Protein AF-A0A6J8DYQ1-F1 (afdb_monomer)

Mean predicted aligned error: 14.46 Å

Organism: Mytilus coruscus (NCBI:txid42192)

Radius of gyration: 21.94 Å; Cα contacts (8 Å, |Δi|>4): 314; chains: 1; bounding box: 50×36×68 Å

InterPro domains:
  IPR000157 Toll/interleukin-1 receptor homology (TIR) domain [PF01582] (72-171)
  IPR000157 Toll/interleukin-1 receptor homology (TIR) domain [PS50104] (68-206)
  IPR000157 Toll/interleukin-1 receptor homology (TIR) domain [SM00255] (69-209)
  IPR032675 Leucine-rich repeat domain superfamily [G3DSA:3.80.10.10] (1-68)
  IPR035897 Toll/interleukin-1 receptor homology (TIR) domain superfamily [G3DSA:3.40.50.10140] (69-210)
  IPR035897 Toll/interleukin-1 receptor homology (TIR) domain superfamily [SSF52200] (61-209)

Structure (mmCIF, N/CA/C/O backbone):
data_AF-A0A6J8DYQ1-F1
#
_entry.id   AF-A0A6J8DYQ1-F1
#
loop_
_atom_site.group_PDB
_atom_site.id
_atom_site.type_symbol
_atom_site.label_atom_id
_atom_site.label_alt_id
_atom_site.label_comp_id
_atom_site.label_asym_id
_atom_site.label_entity_id
_atom_site.label_seq_id
_atom_site.pdbx_PDB_ins_code
_atom_site.Cartn_x
_atom_site.Cartn_y
_atom_site.Cartn_z
_atom_site.occupancy
_atom_site.B_iso_or_equiv
_atom_site.auth_seq_id
_atom_site.auth_comp_id
_atom_site.auth_asym_id
_atom_site.auth_atom_id
_atom_site.pdbx_PDB_model_num
ATOM 1 N N . MET A 1 1 ? 23.380 -2.209 -36.038 1.00 64.19 1 MET A N 1
ATOM 2 C CA . MET A 1 1 ? 24.574 -1.470 -35.573 1.00 64.19 1 MET A CA 1
ATOM 3 C C . MET A 1 1 ? 25.102 -2.094 -34.275 1.00 64.19 1 MET A C 1
ATOM 5 O O . MET A 1 1 ? 24.838 -1.581 -33.196 1.00 64.19 1 MET A O 1
ATOM 9 N N . ARG A 1 2 ? 25.840 -3.210 -34.344 1.00 76.50 2 ARG A N 1
ATOM 10 C CA . ARG A 1 2 ? 26.400 -3.886 -33.151 1.00 76.50 2 ARG A CA 1
ATOM 11 C C . ARG A 1 2 ? 27.855 -3.480 -32.908 1.00 76.50 2 ARG A C 1
ATOM 13 O O . ARG A 1 2 ? 28.539 -3.182 -33.884 1.00 76.50 2 ARG A O 1
ATOM 20 N N . LYS A 1 3 ? 28.327 -3.541 -31.657 1.00 76.94 3 LYS A N 1
ATOM 21 C CA . LYS A 1 3 ? 29.722 -3.222 -31.269 1.00 76.94 3 LYS A CA 1
ATOM 22 C C . LYS A 1 3 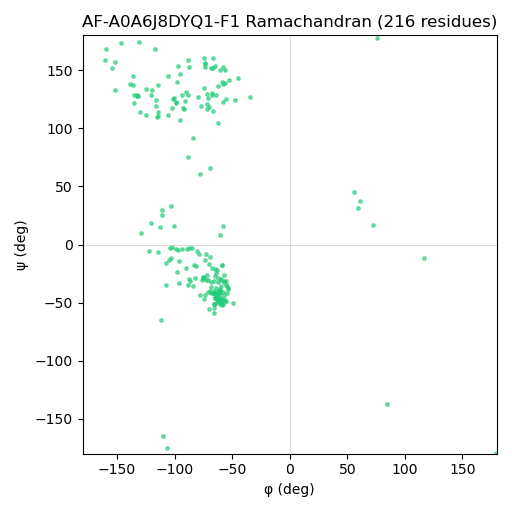? 30.152 -1.779 -31.579 1.00 76.94 3 LYS A C 1
ATOM 24 O O . LYS A 1 3 ? 31.291 -1.550 -31.976 1.00 76.94 3 LYS A O 1
ATOM 29 N N . ASN A 1 4 ? 29.248 -0.815 -31.419 1.00 82.25 4 ASN A N 1
ATOM 30 C CA . ASN A 1 4 ? 29.591 0.608 -31.490 1.00 82.25 4 ASN A CA 1
ATOM 31 C C . ASN A 1 4 ? 29.569 1.218 -30.079 1.00 82.25 4 ASN A C 1
ATOM 33 O O . ASN A 1 4 ? 29.413 0.522 -29.078 1.00 82.25 4 ASN A O 1
ATOM 37 N N . ARG A 1 5 ? 29.755 2.536 -29.988 1.00 84.69 5 ARG A N 1
ATOM 38 C CA . ARG A 1 5 ? 29.707 3.295 -28.727 1.00 84.69 5 ARG A CA 1
ATOM 39 C C . ARG A 1 5 ? 28.395 4.074 -28.578 1.00 84.69 5 ARG A C 1
ATOM 41 O O . ARG A 1 5 ? 28.389 5.179 -28.049 1.00 84.69 5 ARG A O 1
ATOM 48 N N . ILE A 1 6 ? 27.291 3.527 -29.095 1.00 82.19 6 ILE A N 1
ATOM 49 C CA . ILE A 1 6 ? 25.980 4.192 -29.070 1.00 82.19 6 ILE A CA 1
ATOM 50 C C . ILE A 1 6 ? 25.456 4.184 -27.633 1.00 82.19 6 ILE A C 1
ATOM 52 O O . ILE A 1 6 ? 25.293 3.110 -27.065 1.00 82.19 6 ILE A O 1
ATOM 56 N N . TYR A 1 7 ? 25.194 5.354 -27.052 1.00 79.88 7 TYR A N 1
ATOM 57 C CA . TYR A 1 7 ? 24.665 5.494 -25.685 1.00 79.88 7 TYR A CA 1
ATOM 58 C C . TYR A 1 7 ? 23.194 5.938 -25.636 1.00 79.88 7 TYR A C 1
ATOM 60 O O . TYR A 1 7 ? 22.529 5.775 -24.616 1.00 79.88 7 TYR A O 1
ATOM 68 N N . GLY A 1 8 ? 22.685 6.445 -26.757 1.00 77.25 8 GLY A N 1
ATOM 69 C CA . GLY A 1 8 ? 21.314 6.889 -26.980 1.00 77.25 8 GLY A CA 1
ATOM 70 C C . GLY A 1 8 ? 21.181 7.423 -28.407 1.00 77.25 8 GLY A C 1
ATOM 71 O O . GLY A 1 8 ? 22.149 7.411 -29.174 1.00 77.25 8 GLY A O 1
ATOM 72 N N . TRP A 1 9 ? 19.991 7.880 -28.776 1.00 83.38 9 TRP A N 1
ATOM 73 C CA . TRP A 1 9 ? 19.704 8.463 -30.088 1.00 83.38 9 TRP A CA 1
ATOM 74 C C . TRP A 1 9 ? 18.557 9.475 -29.978 1.00 83.38 9 TRP A C 1
ATOM 76 O O . TRP A 1 9 ? 17.766 9.430 -29.038 1.00 83.38 9 TRP A O 1
ATOM 86 N N . GLY A 1 10 ? 18.479 10.408 -30.930 1.00 72.81 10 GLY A N 1
ATOM 87 C CA . GLY A 1 10 ? 17.362 11.351 -31.032 1.00 72.81 10 GLY A CA 1
ATOM 88 C C . GLY A 1 10 ? 16.092 10.688 -31.575 1.00 72.81 10 GLY A C 1
ATOM 89 O O . GLY A 1 10 ? 16.171 9.653 -32.240 1.00 72.81 10 GLY A O 1
ATOM 90 N N . ARG A 1 11 ? 14.927 11.309 -31.334 1.00 66.62 11 ARG A N 1
ATOM 91 C CA . ARG A 1 11 ? 13.598 10.774 -31.710 1.00 66.62 11 ARG A CA 1
ATOM 92 C C . ARG A 1 11 ? 13.475 10.433 -33.200 1.00 66.62 11 ARG A C 1
ATOM 94 O O . ARG A 1 11 ? 12.808 9.469 -33.560 1.00 66.62 11 ARG A O 1
ATOM 101 N N . ASP A 1 12 ? 14.185 11.171 -34.047 1.00 78.38 12 ASP A N 1
ATOM 102 C CA . ASP A 1 12 ? 14.039 11.079 -35.502 1.00 78.38 12 ASP A CA 1
ATOM 103 C C . ASP A 1 12 ? 15.074 10.173 -36.176 1.00 78.38 12 ASP A C 1
ATOM 105 O O . ASP A 1 12 ? 14.972 9.904 -37.371 1.00 78.38 12 ASP A O 1
ATOM 109 N N . VAL A 1 13 ? 16.052 9.643 -35.429 1.00 83.44 13 VAL A N 1
ATOM 110 C CA . VAL A 1 13 ? 17.128 8.794 -35.985 1.00 83.44 13 VAL A CA 1
ATOM 111 C C . VAL A 1 13 ? 16.563 7.568 -36.707 1.00 83.44 13 VAL A C 1
ATOM 113 O O . VAL A 1 13 ? 17.129 7.100 -37.694 1.00 83.44 13 VAL A O 1
ATOM 116 N N . PHE A 1 14 ? 15.421 7.072 -36.235 1.00 84.94 14 PHE A N 1
ATOM 117 C CA . PHE A 1 14 ? 14.752 5.897 -36.776 1.00 84.94 14 PHE A CA 1
ATOM 118 C C . PHE A 1 14 ? 13.549 6.213 -37.676 1.00 84.94 14 PHE A C 1
ATOM 120 O O . PHE A 1 14 ? 12.965 5.290 -38.243 1.00 84.94 14 PHE A O 1
ATOM 127 N N . ALA A 1 15 ? 13.185 7.487 -37.850 1.00 81.44 15 ALA A N 1
ATOM 128 C CA . ALA A 1 15 ? 12.038 7.879 -38.671 1.00 81.44 15 ALA A CA 1
ATOM 129 C C . ALA A 1 15 ? 12.164 7.451 -40.154 1.00 81.44 15 ALA A C 1
ATOM 131 O O . ALA A 1 15 ? 11.184 6.941 -40.697 1.00 81.44 15 ALA A O 1
ATOM 132 N N . PRO A 1 16 ? 13.342 7.544 -40.812 1.00 85.25 16 PRO A N 1
ATOM 133 C CA . PRO A 1 16 ? 13.484 7.154 -42.220 1.00 85.25 16 PRO A CA 1
ATOM 134 C C . PRO A 1 16 ? 13.483 5.640 -42.467 1.00 85.25 16 PRO A C 1
ATOM 136 O O . PRO A 1 16 ? 13.391 5.202 -43.610 1.00 85.25 16 PRO A O 1
ATOM 139 N N . VAL A 1 17 ? 13.630 4.826 -41.418 1.00 85.50 17 VAL A N 1
ATOM 140 C CA . VAL A 1 17 ? 13.858 3.373 -41.526 1.00 85.50 17 VAL A CA 1
ATOM 141 C C . VAL A 1 17 ? 12.662 2.552 -41.047 1.00 85.50 17 VAL A C 1
ATOM 143 O O . VAL A 1 17 ? 12.824 1.424 -40.594 1.00 85.50 17 VAL A O 1
ATOM 146 N N . ALA A 1 18 ? 11.448 3.090 -41.179 1.00 84.69 18 ALA A N 1
ATOM 147 C CA . ALA A 1 18 ? 10.214 2.467 -40.695 1.00 84.69 18 ALA A CA 1
ATOM 148 C C . ALA A 1 18 ? 9.914 1.066 -41.275 1.00 84.69 18 ALA A C 1
ATOM 150 O O . ALA A 1 18 ? 9.126 0.330 -40.692 1.00 84.69 18 ALA A O 1
ATOM 151 N N . SER A 1 19 ? 10.537 0.672 -42.392 1.00 88.75 19 SER A N 1
ATOM 152 C CA . SER A 1 19 ? 10.379 -0.653 -43.017 1.00 88.75 19 SER A CA 1
ATOM 153 C C . SER A 1 19 ? 11.288 -1.746 -42.435 1.00 88.75 19 SER A C 1
ATOM 155 O O . SER A 1 19 ? 11.233 -2.900 -42.871 1.00 88.75 19 SER A O 1
ATOM 157 N N . LEU A 1 20 ? 12.160 -1.402 -41.484 1.00 88.69 20 LEU A N 1
ATOM 158 C CA . LEU A 1 20 ? 13.143 -2.323 -40.928 1.00 88.69 20 LEU A CA 1
ATOM 159 C C . LEU A 1 20 ? 12.460 -3.432 -40.110 1.00 88.69 20 LEU A C 1
ATOM 161 O O . LEU A 1 20 ? 11.699 -3.160 -39.190 1.00 88.69 20 LEU A O 1
ATOM 165 N N . GLN A 1 21 ? 12.792 -4.692 -40.405 1.00 89.19 21 GLN A N 1
ATOM 166 C CA . GLN A 1 21 ? 12.233 -5.857 -39.698 1.00 89.19 21 GLN A CA 1
ATOM 167 C C . GLN A 1 21 ? 13.148 -6.392 -38.588 1.00 89.19 21 GLN A C 1
ATOM 169 O O . GLN A 1 21 ? 12.675 -7.030 -37.650 1.00 89.19 21 GLN A O 1
ATOM 174 N N . TYR A 1 22 ? 14.454 -6.134 -38.678 1.00 88.06 22 TYR A N 1
ATOM 175 C CA . TYR A 1 22 ? 15.456 -6.671 -37.758 1.00 88.06 22 TYR A CA 1
ATOM 176 C C . TYR A 1 22 ? 16.431 -5.575 -37.339 1.00 88.06 22 TYR A C 1
ATOM 178 O O . TYR A 1 22 ? 17.122 -4.997 -38.181 1.00 88.06 22 TYR A O 1
ATOM 186 N N . LEU A 1 23 ? 16.527 -5.321 -36.034 1.00 85.94 23 LEU A N 1
ATOM 187 C CA . LEU A 1 23 ? 17.419 -4.308 -35.475 1.00 85.94 23 LEU A CA 1
ATOM 188 C C . LEU A 1 23 ? 18.343 -4.920 -34.421 1.00 85.94 23 LEU A C 1
ATOM 190 O O . LEU A 1 23 ? 17.918 -5.295 -33.333 1.00 85.94 23 LEU A O 1
ATOM 194 N N . ASP A 1 24 ? 19.635 -4.997 -34.741 1.00 86.50 24 ASP A N 1
ATOM 195 C CA . ASP A 1 24 ? 20.667 -5.484 -33.822 1.00 86.50 24 ASP A CA 1
ATOM 196 C C . ASP A 1 24 ? 21.519 -4.324 -33.290 1.00 86.50 24 ASP A C 1
ATOM 198 O O . ASP A 1 24 ? 22.290 -3.695 -34.030 1.00 86.50 24 ASP A O 1
ATOM 202 N N . LEU A 1 25 ? 21.362 -4.057 -31.999 1.00 87.06 25 LEU A N 1
ATOM 203 C CA . LEU A 1 25 ? 22.014 -3.013 -31.213 1.00 87.06 25 LEU A CA 1
ATOM 204 C C . LEU A 1 25 ? 22.817 -3.605 -30.046 1.00 87.06 25 LEU A C 1
ATOM 206 O O . LEU A 1 25 ? 23.179 -2.883 -29.113 1.00 87.06 25 LEU A O 1
ATOM 210 N N . ARG A 1 26 ? 23.142 -4.901 -30.083 1.00 87.81 26 ARG A N 1
ATOM 211 C CA . ARG A 1 26 ? 23.918 -5.539 -29.016 1.00 87.81 26 ARG A CA 1
ATOM 212 C C . ARG A 1 26 ? 25.342 -4.989 -28.904 1.00 87.81 26 ARG A C 1
ATOM 214 O O . ARG A 1 26 ? 25.937 -4.577 -29.907 1.00 87.81 26 ARG A O 1
ATOM 221 N N . HIS A 1 27 ? 25.923 -5.074 -27.708 1.00 86.88 27 HIS A N 1
ATOM 222 C CA . HIS A 1 27 ? 27.274 -4.570 -27.415 1.00 86.88 27 HIS A CA 1
ATOM 223 C C . HIS A 1 27 ? 27.449 -3.079 -27.747 1.00 86.88 27 HIS A C 1
ATOM 225 O O . HIS A 1 27 ? 28.427 -2.699 -28.387 1.00 86.88 27 HIS A O 1
ATOM 231 N N . ASN A 1 28 ? 26.487 -2.246 -27.362 1.00 86.62 28 ASN A N 1
ATOM 232 C CA . ASN A 1 28 ? 26.647 -0.794 -27.358 1.00 86.62 28 ASN A CA 1
ATOM 233 C C . ASN A 1 28 ? 26.698 -0.292 -25.900 1.00 86.62 28 ASN A C 1
ATOM 235 O O . ASN A 1 28 ? 26.924 -1.074 -24.976 1.00 86.62 28 ASN A O 1
ATOM 239 N N . LEU A 1 29 ? 26.530 1.011 -25.691 1.00 80.88 29 LEU A N 1
ATOM 240 C CA . LEU A 1 29 ? 26.536 1.672 -24.385 1.00 80.88 29 LEU A CA 1
ATOM 241 C C . LEU A 1 29 ? 25.140 2.191 -24.006 1.00 80.88 29 LEU A C 1
ATOM 243 O O . LEU A 1 29 ? 25.022 3.160 -23.261 1.00 80.88 29 LEU A O 1
ATOM 247 N N . ILE A 1 30 ? 24.087 1.580 -24.554 1.00 83.50 30 ILE A N 1
ATOM 248 C CA . ILE A 1 30 ? 22.706 2.045 -24.405 1.00 83.50 30 ILE A CA 1
ATOM 249 C C . ILE A 1 30 ? 22.271 1.817 -22.963 1.00 83.50 30 ILE A C 1
ATOM 251 O O . ILE A 1 30 ? 22.234 0.682 -22.489 1.00 83.50 30 ILE A O 1
ATOM 255 N N . ARG A 1 31 ? 21.949 2.906 -22.268 1.00 76.50 31 ARG A N 1
ATOM 256 C CA . ARG A 1 31 ? 21.559 2.855 -20.856 1.00 76.50 31 ARG A CA 1
ATOM 257 C C . ARG A 1 31 ? 20.046 2.835 -20.654 1.00 76.50 31 ARG A C 1
ATOM 259 O O . ARG A 1 31 ? 19.601 2.200 -19.708 1.00 76.50 31 ARG A O 1
ATOM 266 N N . ILE A 1 32 ? 19.287 3.501 -21.529 1.00 71.19 32 ILE A N 1
ATOM 267 C CA . ILE A 1 32 ? 17.839 3.733 -21.397 1.00 71.19 32 ILE A CA 1
ATOM 268 C C . ILE A 1 32 ? 17.153 3.479 -22.746 1.00 71.19 32 ILE A C 1
ATOM 270 O O . ILE A 1 32 ? 17.655 3.909 -23.785 1.00 71.19 32 ILE A O 1
ATOM 274 N N . VAL A 1 33 ? 16.003 2.801 -22.718 1.00 75.06 33 VAL A N 1
ATOM 275 C CA . VAL A 1 33 ? 15.056 2.668 -23.837 1.00 75.06 33 VAL A CA 1
ATOM 276 C C . VAL A 1 33 ? 13.652 2.887 -23.269 1.00 75.06 33 VAL A C 1
ATOM 278 O O . VAL A 1 33 ? 13.305 2.272 -22.265 1.00 75.06 33 VAL A O 1
ATOM 281 N N . ASN A 1 34 ? 12.872 3.774 -23.886 1.00 62.41 34 ASN A N 1
ATOM 282 C CA . ASN A 1 34 ? 11.502 4.150 -23.509 1.00 62.41 34 ASN A CA 1
ATOM 283 C C . ASN A 1 34 ? 10.554 4.118 -24.728 1.00 62.41 34 ASN A C 1
ATOM 285 O O . ASN A 1 34 ? 11.010 3.950 -25.861 1.00 62.41 34 ASN A O 1
ATOM 289 N N . GLU A 1 35 ? 9.249 4.327 -24.523 1.00 56.56 35 GLU A N 1
ATOM 290 C CA . GLU A 1 35 ? 8.234 4.337 -25.600 1.00 56.56 35 GLU A CA 1
ATOM 291 C C . GLU A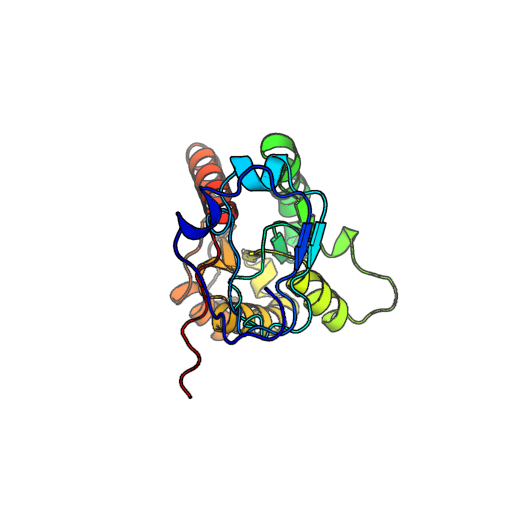 1 35 ? 8.526 5.360 -26.708 1.00 56.56 35 GLU A C 1
ATOM 293 O O . GLU A 1 35 ? 8.151 5.169 -27.859 1.00 56.56 35 GLU A O 1
ATOM 298 N N . THR A 1 36 ? 9.256 6.430 -26.381 1.00 71.12 36 THR A N 1
ATOM 299 C CA . THR A 1 36 ? 9.650 7.474 -27.340 1.00 71.12 36 THR A CA 1
ATOM 300 C C . THR A 1 36 ? 10.975 7.194 -28.046 1.00 71.12 36 THR A C 1
ATOM 302 O O . THR A 1 36 ? 11.390 7.965 -28.909 1.00 71.12 36 THR A O 1
ATOM 305 N N . SER A 1 37 ? 11.666 6.112 -27.677 1.00 75.69 37 SER A N 1
ATOM 306 C CA . SER A 1 37 ? 12.965 5.764 -28.250 1.00 75.69 37 SER A CA 1
ATOM 307 C C . SER A 1 37 ? 12.820 5.247 -29.677 1.00 75.69 37 SER A C 1
ATOM 309 O O . SER A 1 37 ? 13.708 5.464 -30.493 1.00 75.69 37 SER A O 1
ATOM 311 N N . PHE A 1 38 ? 11.706 4.604 -30.019 1.00 84.06 38 PHE A N 1
ATOM 312 C CA . PHE A 1 38 ? 11.461 4.130 -31.377 1.00 84.06 38 PHE A CA 1
ATOM 313 C C . PHE A 1 38 ? 10.139 4.694 -31.903 1.00 84.06 38 PHE A C 1
ATOM 315 O O . PHE A 1 38 ? 9.136 4.628 -31.196 1.00 84.06 38 PHE A O 1
ATOM 322 N N . PRO A 1 39 ? 10.095 5.217 -33.142 1.00 82.69 39 PRO A N 1
ATOM 323 C CA . PRO A 1 39 ? 8.842 5.630 -33.758 1.00 82.69 39 PRO A CA 1
ATOM 324 C C . PRO A 1 39 ? 7.865 4.454 -33.844 1.00 82.69 39 PRO A C 1
ATOM 326 O O . PRO A 1 39 ? 8.256 3.352 -34.236 1.00 82.69 39 PRO A O 1
ATOM 329 N N . THR A 1 40 ? 6.580 4.689 -33.575 1.00 80.88 40 THR A N 1
ATOM 330 C CA . THR A 1 40 ? 5.534 3.652 -33.655 1.00 80.88 40 THR A CA 1
ATOM 331 C C . THR A 1 40 ? 5.504 2.966 -35.025 1.00 80.88 40 THR A C 1
ATOM 333 O O . THR A 1 40 ? 5.329 1.754 -35.109 1.00 80.88 40 THR A O 1
ATOM 336 N N . ALA A 1 41 ? 5.763 3.723 -36.097 1.00 81.69 41 ALA A N 1
ATOM 337 C CA . ALA A 1 41 ? 5.844 3.201 -37.461 1.00 81.69 41 ALA A CA 1
ATOM 338 C C . ALA A 1 41 ? 6.971 2.168 -37.658 1.00 81.69 41 ALA A C 1
ATOM 340 O O . ALA A 1 41 ? 6.815 1.238 -38.445 1.00 81.69 41 ALA A O 1
ATOM 341 N N . LEU A 1 42 ? 8.090 2.312 -36.938 1.00 81.38 42 LEU A N 1
ATOM 342 C CA . LEU A 1 42 ? 9.167 1.323 -36.936 1.00 81.38 42 LEU A CA 1
ATOM 343 C C . LEU A 1 42 ? 8.761 0.091 -36.121 1.00 81.38 42 LEU A C 1
ATOM 345 O O . LEU A 1 42 ? 8.926 -1.030 -36.593 1.00 81.38 42 LEU A O 1
ATOM 349 N N . LEU A 1 43 ? 8.207 0.290 -34.920 1.00 79.12 43 LEU A N 1
ATOM 350 C CA . LEU A 1 43 ? 7.794 -0.809 -34.038 1.00 79.12 43 LEU A CA 1
ATOM 351 C C . LEU A 1 43 ? 6.741 -1.717 -34.686 1.00 79.12 43 LEU A C 1
ATOM 353 O O . LEU A 1 43 ? 6.805 -2.929 -34.515 1.00 79.12 43 LEU A O 1
ATOM 357 N N . ALA A 1 44 ? 5.831 -1.153 -35.483 1.00 81.19 44 ALA A N 1
ATOM 358 C CA . ALA A 1 44 ? 4.800 -1.910 -36.192 1.00 81.19 44 ALA A CA 1
ATOM 359 C C . ALA A 1 44 ? 5.357 -2.921 -37.217 1.00 81.19 44 ALA A C 1
ATOM 361 O O . ALA A 1 44 ? 4.721 -3.939 -37.477 1.00 81.19 44 ALA A O 1
ATOM 362 N N . ASN A 1 45 ? 6.534 -2.657 -37.796 1.00 81.62 45 ASN A N 1
ATOM 363 C CA . ASN A 1 45 ? 7.157 -3.520 -38.809 1.00 81.62 45 ASN A CA 1
ATOM 364 C C . ASN A 1 45 ? 8.304 -4.379 -38.255 1.00 81.62 45 ASN A C 1
ATOM 366 O O . ASN A 1 45 ? 8.783 -5.297 -38.931 1.00 81.62 45 ASN A O 1
ATOM 370 N N . LEU A 1 46 ? 8.762 -4.087 -37.038 1.00 81.94 46 LEU A N 1
ATOM 371 C CA . LEU A 1 46 ? 9.907 -4.743 -36.432 1.00 81.94 46 LEU A CA 1
ATOM 372 C C . LEU A 1 46 ? 9.518 -6.135 -35.920 1.00 81.94 46 LEU A C 1
ATOM 374 O O . LEU A 1 46 ? 8.695 -6.286 -35.026 1.00 81.94 46 LEU A O 1
ATOM 378 N N . LYS A 1 47 ? 10.161 -7.173 -36.452 1.00 86.25 47 LYS A N 1
ATOM 379 C CA . LYS A 1 47 ? 9.988 -8.562 -36.002 1.00 86.25 47 LYS A CA 1
ATOM 380 C C . LYS A 1 47 ? 10.923 -8.921 -34.859 1.00 86.25 47 LYS A C 1
ATOM 382 O O . LYS A 1 47 ? 10.634 -9.812 -34.066 1.00 86.25 47 LYS A O 1
ATOM 387 N N . THR A 1 48 ? 12.098 -8.298 -34.802 1.00 83.31 48 THR A N 1
ATOM 388 C CA . THR A 1 48 ? 13.088 -8.598 -33.767 1.00 83.31 48 THR A CA 1
ATOM 389 C C . THR A 1 48 ? 13.961 -7.391 -33.471 1.00 83.31 48 THR A C 1
ATOM 391 O O . THR A 1 48 ? 14.540 -6.786 -34.378 1.00 83.31 48 THR A O 1
ATOM 394 N N . ILE A 1 49 ? 14.135 -7.117 -32.178 1.00 84.75 49 ILE A N 1
ATOM 395 C CA . ILE A 1 49 ? 15.120 -6.173 -31.662 1.00 84.75 49 ILE A CA 1
ATOM 396 C C . ILE A 1 49 ? 16.084 -6.888 -30.714 1.00 84.75 49 ILE A C 1
ATOM 398 O O . ILE A 1 49 ? 15.667 -7.591 -29.799 1.00 84.75 49 ILE A O 1
ATOM 402 N N . ASN A 1 50 ? 17.389 -6.733 -30.936 1.00 79.94 50 ASN A N 1
ATOM 403 C CA . ASN A 1 50 ? 18.419 -7.305 -30.075 1.00 79.94 50 ASN A CA 1
ATOM 404 C C . ASN A 1 50 ? 19.217 -6.191 -29.404 1.00 79.94 50 ASN A C 1
ATOM 406 O O . ASN A 1 50 ? 20.013 -5.512 -30.051 1.00 79.94 50 ASN A O 1
ATOM 410 N N . LEU A 1 51 ? 19.025 -6.033 -28.098 1.00 82.69 51 LEU A N 1
ATOM 411 C CA . LEU A 1 51 ? 19.732 -5.047 -27.282 1.00 82.69 51 LEU A CA 1
ATOM 412 C C . LEU A 1 51 ? 20.682 -5.694 -26.262 1.00 82.69 51 LEU A C 1
ATOM 414 O O . LEU A 1 51 ? 21.138 -5.033 -25.330 1.00 82.69 51 LEU A O 1
ATOM 418 N N . ALA A 1 52 ? 21.003 -6.980 -26.414 1.00 74.38 52 ALA A N 1
ATOM 419 C CA . ALA A 1 52 ? 21.811 -7.704 -25.440 1.00 74.38 52 ALA A CA 1
ATOM 420 C C . ALA A 1 52 ? 23.189 -7.050 -25.217 1.00 74.38 52 ALA A C 1
ATOM 422 O O . ALA A 1 52 ? 23.763 -6.431 -26.113 1.00 74.38 52 ALA A O 1
ATOM 423 N N . LYS A 1 53 ? 23.776 -7.243 -24.031 1.00 77.38 53 LYS A N 1
ATOM 424 C CA . LYS A 1 53 ? 25.139 -6.768 -23.720 1.00 77.38 53 LYS A CA 1
ATOM 425 C C . LYS A 1 53 ? 25.312 -5.244 -23.864 1.00 77.38 53 LYS A C 1
ATOM 427 O O . LYS A 1 53 ? 26.394 -4.788 -24.218 1.00 77.38 53 LYS A O 1
ATOM 432 N N . ASN A 1 54 ? 24.255 -4.480 -23.599 1.00 78.44 54 ASN A N 1
ATOM 433 C CA . ASN A 1 54 ? 24.331 -3.052 -23.309 1.00 78.44 54 ASN A CA 1
ATOM 434 C C . ASN A 1 54 ? 24.364 -2.842 -21.786 1.00 78.44 54 ASN A C 1
ATOM 436 O O . ASN A 1 54 ? 23.743 -3.631 -21.069 1.00 78.44 54 ASN A O 1
ATOM 440 N N . PRO A 1 55 ? 25.069 -1.817 -21.278 1.00 76.81 55 PRO A N 1
ATOM 441 C CA . PRO A 1 55 ? 25.095 -1.461 -19.867 1.00 76.81 55 PRO A CA 1
ATOM 442 C C . PRO A 1 55 ? 23.812 -0.709 -19.517 1.00 76.81 55 PRO A C 1
ATOM 444 O O . PRO A 1 55 ? 23.864 0.461 -19.141 1.00 76.81 55 PRO A O 1
ATOM 447 N N . PHE A 1 56 ? 22.661 -1.362 -19.696 1.00 70.50 56 PHE A N 1
ATOM 448 C CA . PHE A 1 56 ? 21.394 -0.821 -19.232 1.00 70.50 56 PHE A CA 1
ATOM 449 C C . PHE A 1 56 ? 21.581 -0.362 -17.798 1.00 70.50 56 PHE A C 1
ATOM 451 O O . PHE A 1 56 ? 22.129 -1.098 -16.970 1.00 70.50 56 PHE A O 1
ATOM 458 N N . ALA A 1 57 ? 21.266 0.904 -17.546 1.00 53.50 57 ALA A N 1
ATOM 459 C CA . ALA A 1 57 ? 21.444 1.417 -16.211 1.00 53.50 57 ALA A CA 1
ATOM 460 C C . ALA A 1 57 ? 20.488 0.632 -15.312 1.00 53.50 57 ALA A C 1
ATOM 462 O O . ALA A 1 57 ? 19.301 0.568 -15.612 1.00 53.50 57 ALA A O 1
ATOM 463 N N . CYS A 1 58 ? 20.980 0.072 -14.205 1.00 45.19 58 CYS A N 1
ATOM 464 C CA . CYS A 1 58 ? 20.113 -0.300 -13.090 1.00 45.19 58 CYS A CA 1
ATOM 465 C C . CYS A 1 58 ? 19.605 0.993 -12.440 1.00 45.19 58 CYS A C 1
ATOM 467 O O . CYS A 1 58 ? 20.001 1.351 -11.334 1.00 45.19 58 CYS A O 1
ATOM 469 N N . THR A 1 59 ? 18.811 1.759 -13.178 1.00 45.75 59 THR A N 1
ATOM 470 C CA . THR A 1 59 ? 18.022 2.863 -12.663 1.00 45.75 59 THR A CA 1
ATOM 471 C C . THR A 1 59 ? 16.624 2.314 -12.448 1.00 45.75 59 THR A C 1
ATOM 473 O O . THR A 1 59 ? 16.101 1.560 -13.269 1.00 45.75 59 THR A O 1
ATOM 476 N N . CYS A 1 60 ? 15.977 2.710 -11.356 1.00 47.91 60 CYS A N 1
ATOM 477 C CA . CYS A 1 60 ? 14.568 2.398 -11.101 1.00 47.91 60 CYS A CA 1
ATOM 478 C C . CYS A 1 60 ? 13.609 2.976 -12.177 1.00 47.91 60 CYS A C 1
ATOM 480 O O . CYS A 1 60 ? 12.399 2.906 -12.018 1.00 47.91 60 CYS A O 1
ATOM 482 N N . GLU A 1 61 ? 14.139 3.535 -13.270 1.00 41.78 61 GLU A N 1
ATOM 483 C CA . GLU A 1 61 ? 13.447 3.942 -14.497 1.00 41.78 61 GLU A CA 1
ATOM 484 C C . GLU A 1 61 ? 13.143 2.774 -15.446 1.00 41.78 61 GLU A C 1
ATOM 486 O O . GLU A 1 61 ? 12.451 2.967 -16.442 1.00 41.78 61 GLU A O 1
ATOM 491 N N . GLN A 1 62 ? 13.653 1.571 -15.166 1.00 43.06 62 GLN A N 1
ATOM 492 C CA . GLN A 1 62 ? 13.395 0.375 -15.971 1.00 43.06 62 GLN A CA 1
ATOM 493 C C . GLN A 1 62 ? 12.331 -0.550 -15.370 1.00 43.06 62 GLN A C 1
ATOM 495 O O . GLN A 1 62 ? 12.198 -1.686 -15.810 1.00 43.06 62 GLN A O 1
ATOM 500 N N . ILE A 1 63 ? 11.535 -0.055 -14.416 1.00 45.06 63 ILE A N 1
ATOM 501 C CA . ILE A 1 63 ? 10.289 -0.714 -14.023 1.00 45.06 63 ILE A CA 1
ATOM 502 C C . ILE A 1 63 ? 9.186 -0.183 -14.937 1.00 45.06 63 ILE A C 1
ATOM 504 O O . ILE A 1 63 ? 8.392 0.683 -14.575 1.00 45.06 63 ILE A O 1
ATOM 508 N N . TRP A 1 64 ? 9.190 -0.670 -16.175 1.00 40.53 64 TRP A N 1
ATOM 509 C CA . TRP A 1 64 ? 7.968 -0.672 -16.969 1.00 40.53 64 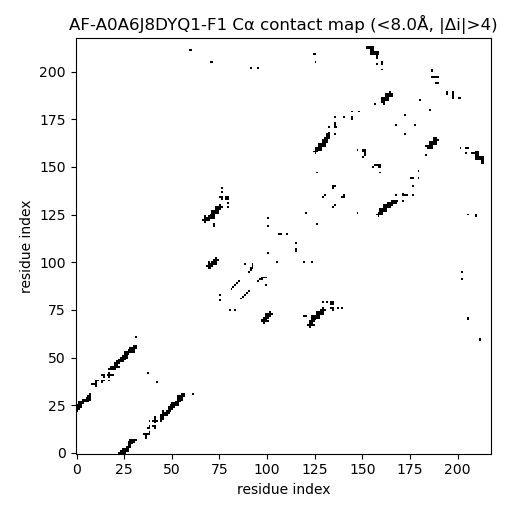TRP A CA 1
ATOM 510 C C . TRP A 1 64 ? 6.940 -1.525 -16.209 1.00 40.53 64 TRP A C 1
ATOM 512 O O . TRP A 1 64 ? 7.328 -2.422 -15.461 1.00 40.53 64 TRP A O 1
ATOM 522 N N . PHE A 1 65 ? 5.653 -1.217 -16.352 1.00 40.09 65 PHE A N 1
ATOM 523 C CA . PHE A 1 65 ? 4.519 -1.722 -15.560 1.00 40.09 65 PHE A CA 1
ATOM 524 C C . PHE A 1 65 ? 4.300 -3.263 -15.533 1.00 40.09 65 PHE A C 1
ATOM 526 O O . PHE A 1 65 ? 3.247 -3.705 -15.086 1.00 40.09 65 PHE A O 1
ATOM 533 N N . ASP A 1 66 ? 5.279 -4.081 -15.930 1.00 40.88 66 ASP A N 1
ATOM 534 C CA . ASP A 1 66 ? 5.168 -5.536 -16.093 1.00 40.88 66 ASP A CA 1
ATOM 535 C C . ASP A 1 66 ? 5.830 -6.387 -14.981 1.00 40.88 66 ASP A C 1
ATOM 537 O O . ASP A 1 66 ? 5.539 -7.578 -14.901 1.00 40.88 66 ASP A O 1
ATOM 541 N N . ASP A 1 67 ? 6.671 -5.826 -14.095 1.00 56.97 67 ASP A N 1
ATOM 542 C CA . ASP A 1 67 ? 7.380 -6.625 -13.061 1.00 56.97 67 ASP A CA 1
ATOM 543 C C . ASP A 1 67 ? 6.692 -6.656 -11.681 1.00 56.97 67 ASP A C 1
ATOM 545 O O . ASP A 1 67 ? 7.032 -7.481 -10.826 1.00 56.97 67 ASP A O 1
ATOM 549 N N . TYR A 1 68 ? 5.721 -5.775 -11.429 1.00 71.06 68 TYR A N 1
ATOM 550 C CA . TYR A 1 68 ? 4.962 -5.809 -10.180 1.00 71.06 68 TYR A CA 1
ATOM 551 C C . TYR A 1 68 ? 3.704 -6.657 -10.343 1.00 71.06 68 TYR A C 1
ATOM 553 O O . TYR A 1 68 ? 2.780 -6.314 -11.073 1.00 71.06 68 TYR A O 1
ATOM 561 N N . GLU A 1 69 ? 3.638 -7.756 -9.595 1.00 84.19 69 GLU A N 1
ATOM 562 C CA . GLU A 1 69 ? 2.462 -8.625 -9.560 1.00 84.19 69 GLU A CA 1
ATOM 563 C C . GLU A 1 69 ? 1.254 -7.945 -8.902 1.00 84.19 69 GLU A C 1
ATOM 565 O O . GLU A 1 69 ? 0.127 -8.398 -9.115 1.00 84.19 69 GLU A O 1
ATOM 570 N N . TYR A 1 70 ? 1.477 -6.897 -8.101 1.00 87.12 70 TYR A N 1
ATOM 571 C CA . TYR A 1 70 ? 0.450 -6.196 -7.332 1.00 87.12 70 TYR A CA 1
ATOM 572 C C . TYR A 1 70 ? 0.609 -4.676 -7.416 1.00 87.12 70 TYR A C 1
ATOM 574 O O . TYR A 1 70 ? 1.713 -4.132 -7.372 1.00 87.12 70 TYR A O 1
ATOM 582 N N . HIS A 1 71 ? -0.520 -3.971 -7.427 1.00 89.44 71 HIS A N 1
ATOM 583 C CA . HIS A 1 71 ? -0.555 -2.515 -7.314 1.00 89.44 71 HIS A CA 1
ATOM 584 C C . HIS A 1 71 ? -0.132 -2.055 -5.917 1.00 89.44 71 HIS A C 1
ATOM 586 O O . HIS A 1 71 ? 0.557 -1.045 -5.772 1.00 89.44 71 HIS A O 1
ATOM 592 N N . ALA A 1 72 ? -0.505 -2.800 -4.876 1.00 90.62 72 ALA A N 1
ATOM 593 C CA . ALA A 1 72 ? 0.043 -2.562 -3.553 1.00 90.62 72 ALA A CA 1
ATOM 594 C C . ALA A 1 72 ? 0.023 -3.791 -2.644 1.00 90.62 72 ALA A C 1
ATOM 596 O O . ALA A 1 72 ? -0.866 -4.638 -2.731 1.00 90.62 72 ALA A O 1
ATOM 597 N N . PHE A 1 73 ? 0.973 -3.820 -1.714 1.00 88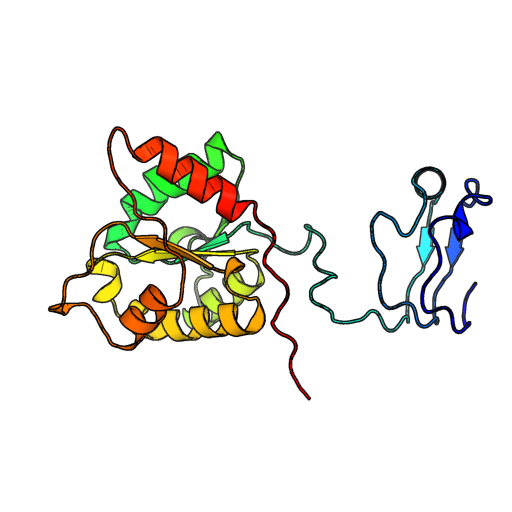.38 73 PHE A N 1
ATOM 598 C CA . PHE A 1 73 ? 0.930 -4.677 -0.536 1.00 88.38 73 PHE A CA 1
ATOM 599 C C . PHE A 1 73 ? 0.190 -3.943 0.581 1.00 88.38 73 PHE A C 1
ATOM 601 O O . PHE A 1 73 ? 0.517 -2.788 0.865 1.00 88.38 73 PHE A O 1
ATOM 608 N N . VAL A 1 74 ? -0.812 -4.584 1.189 1.00 90.19 74 VAL A N 1
ATOM 609 C CA . VAL A 1 74 ? -1.609 -3.977 2.263 1.00 90.19 74 VAL A CA 1
ATOM 610 C C . VAL A 1 74 ? -1.165 -4.519 3.614 1.00 90.19 74 VAL A C 1
ATOM 612 O O . VAL A 1 74 ? -1.310 -5.703 3.910 1.00 90.19 74 VAL A O 1
ATOM 615 N N . VAL A 1 75 ? -0.670 -3.605 4.434 1.00 86.19 75 VAL A N 1
ATOM 616 C CA . VAL A 1 75 ? -0.208 -3.807 5.801 1.00 86.19 75 VAL A CA 1
ATOM 617 C C . VAL A 1 75 ? -1.310 -3.388 6.773 1.00 86.19 75 VAL A C 1
ATOM 619 O O . VAL A 1 75 ? -1.787 -2.252 6.720 1.00 86.19 75 VAL A O 1
ATOM 622 N N . TYR A 1 76 ? -1.739 -4.302 7.642 1.00 87.19 76 TYR A N 1
ATOM 623 C CA . TYR A 1 76 ? -2.807 -4.081 8.619 1.00 87.19 76 TYR A CA 1
ATOM 624 C C . TYR A 1 76 ? -2.740 -5.113 9.753 1.00 87.19 76 TYR A C 1
ATOM 626 O O . TYR A 1 76 ? -2.200 -6.198 9.567 1.00 87.19 76 TYR A O 1
ATOM 634 N N . CYS A 1 77 ? -3.331 -4.801 10.911 1.00 84.50 77 CYS A N 1
ATOM 635 C CA . CYS A 1 77 ? -3.476 -5.761 12.010 1.00 84.50 77 CYS A CA 1
ATOM 636 C C . CYS A 1 77 ? -4.765 -6.586 11.883 1.00 84.50 77 CYS A C 1
ATOM 638 O O . CYS A 1 77 ? -5.735 -6.147 11.257 1.00 84.50 77 CYS A O 1
ATOM 640 N N . ASP A 1 78 ? -4.818 -7.751 12.530 1.00 84.88 78 ASP A N 1
ATOM 641 C CA . ASP A 1 78 ? -5.948 -8.687 12.449 1.00 84.88 78 ASP A CA 1
ATOM 642 C C . ASP A 1 78 ? -7.303 -8.044 12.785 1.00 84.88 78 ASP A C 1
ATOM 644 O O . ASP A 1 78 ? -8.308 -8.308 12.120 1.00 84.88 78 ASP A O 1
ATOM 648 N N . GLU A 1 79 ? -7.351 -7.133 13.756 1.00 88.31 79 GLU A N 1
ATOM 649 C CA . GLU A 1 79 ? -8.581 -6.438 14.150 1.00 88.31 79 GLU A CA 1
ATOM 650 C C . GLU A 1 79 ? -9.128 -5.532 13.041 1.00 88.31 79 GLU A C 1
ATOM 652 O O . GLU A 1 79 ? -10.306 -5.170 13.038 1.00 88.31 79 GLU A O 1
ATOM 657 N N . ASN A 1 80 ? -8.292 -5.138 12.081 1.00 89.25 80 ASN A N 1
ATOM 658 C CA . ASN A 1 80 ? -8.696 -4.336 10.930 1.00 89.25 80 ASN A CA 1
ATOM 659 C C . ASN A 1 80 ? -9.060 -5.194 9.712 1.00 89.25 80 ASN A C 1
ATOM 661 O O . ASN A 1 80 ? -9.559 -4.646 8.727 1.00 89.25 80 ASN A O 1
ATOM 665 N N . ARG A 1 81 ? -8.909 -6.525 9.785 1.00 89.69 81 ARG A N 1
ATOM 666 C CA . ARG A 1 81 ? -9.151 -7.465 8.678 1.00 89.69 81 ARG A CA 1
ATOM 667 C C . ARG A 1 81 ? -10.492 -7.252 7.990 1.00 89.69 81 ARG A C 1
ATOM 669 O O . ARG A 1 81 ? -10.530 -7.143 6.771 1.00 89.69 81 ARG A O 1
ATOM 676 N N . ILE A 1 82 ? -11.584 -7.168 8.750 1.00 92.19 82 ILE A N 1
ATOM 677 C CA . ILE A 1 82 ? -12.933 -7.016 8.175 1.00 92.19 82 ILE A CA 1
ATOM 678 C C . ILE A 1 82 ? -13.024 -5.722 7.361 1.00 92.19 82 ILE A C 1
ATOM 680 O O . ILE A 1 82 ? -13.507 -5.729 6.234 1.00 92.19 82 ILE A O 1
ATOM 684 N N . TRP A 1 83 ? -12.519 -4.608 7.895 1.00 94.88 83 TRP A N 1
ATOM 685 C CA . TRP A 1 83 ? -12.539 -3.336 7.174 1.00 94.88 83 TRP A CA 1
ATOM 686 C C . TRP A 1 83 ? -11.649 -3.383 5.924 1.00 94.88 83 TRP A C 1
ATOM 688 O O . TRP A 1 83 ? -12.056 -2.911 4.862 1.00 94.88 83 TRP A O 1
ATOM 698 N N . VAL A 1 84 ? -10.463 -3.988 6.021 1.00 94.12 84 VAL A N 1
ATOM 699 C CA . VAL A 1 84 ? -9.538 -4.104 4.888 1.00 94.12 84 VAL A CA 1
ATOM 700 C C . VAL A 1 84 ? -10.126 -4.966 3.778 1.00 94.12 84 VAL A C 1
ATOM 702 O O . VAL A 1 84 ? -10.195 -4.512 2.642 1.00 94.12 84 VAL A O 1
ATOM 705 N N . HIS A 1 85 ? -10.604 -6.169 4.082 1.00 92.19 85 HIS A N 1
ATOM 706 C CA . HIS A 1 85 ? -11.145 -7.065 3.063 1.00 92.19 85 HIS A CA 1
ATOM 707 C C . HIS A 1 85 ? -12.480 -6.567 2.505 1.00 92.19 85 HIS A C 1
ATOM 709 O O . HIS A 1 85 ? -12.608 -6.377 1.295 1.00 92.19 85 HIS A O 1
ATOM 715 N N . ASP A 1 86 ? -13.465 -6.324 3.371 1.00 92.81 86 ASP A N 1
ATOM 716 C CA . ASP A 1 86 ? -14.855 -6.148 2.937 1.00 92.81 86 ASP A CA 1
ATOM 717 C C . ASP A 1 86 ? -15.155 -4.727 2.462 1.00 92.81 86 ASP A C 1
ATOM 719 O O . ASP A 1 86 ? -16.151 -4.512 1.765 1.00 92.81 86 ASP A O 1
ATOM 723 N N . LYS A 1 87 ? -14.303 -3.757 2.821 1.00 94.38 87 LYS A N 1
ATOM 724 C CA . LYS A 1 87 ? -14.405 -2.382 2.325 1.00 94.38 87 LYS A CA 1
ATOM 725 C C . LYS A 1 87 ? -13.259 -2.008 1.406 1.00 94.38 87 LYS A C 1
ATOM 727 O O . LYS A 1 87 ? -13.518 -1.720 0.248 1.00 94.38 87 LYS A O 1
ATOM 732 N N . PHE A 1 88 ? -12.027 -1.966 1.905 1.00 95.56 88 PHE A N 1
ATOM 733 C CA . PHE A 1 88 ? -10.913 -1.380 1.154 1.00 95.56 88 PHE A CA 1
ATOM 734 C C . PHE A 1 88 ? -10.583 -2.177 -0.112 1.00 95.56 88 PHE A C 1
ATOM 736 O O . PHE A 1 88 ? -10.696 -1.655 -1.218 1.00 95.56 88 PHE A O 1
ATOM 743 N N . VAL A 1 89 ? -10.240 -3.454 0.051 1.00 93.94 89 VAL A N 1
ATOM 744 C CA . VAL A 1 89 ? -9.853 -4.353 -1.041 1.00 93.94 89 VAL A CA 1
ATOM 745 C C . VAL A 1 89 ? -11.043 -4.592 -1.955 1.00 93.94 89 VAL A C 1
ATOM 747 O O . VAL A 1 89 ? -10.963 -4.289 -3.139 1.00 93.94 89 VAL A O 1
ATOM 750 N N . LYS A 1 90 ? -12.185 -5.036 -1.413 1.00 92.38 90 LYS A N 1
ATOM 751 C CA . LYS A 1 90 ? -13.373 -5.327 -2.225 1.00 92.38 90 LYS A CA 1
ATOM 752 C C . LYS A 1 90 ? -13.808 -4.142 -3.085 1.00 92.38 90 LYS A C 1
ATOM 754 O O . LYS A 1 90 ? -14.169 -4.347 -4.238 1.00 92.38 90 LYS A O 1
ATOM 759 N N . LYS A 1 91 ? -13.779 -2.918 -2.549 1.00 93.19 91 LYS A N 1
ATOM 760 C CA . LYS A 1 91 ? -14.121 -1.723 -3.323 1.00 93.19 91 LYS A CA 1
ATOM 761 C C . LYS A 1 91 ? -13.114 -1.480 -4.445 1.00 93.19 91 LYS A C 1
ATOM 763 O O . LYS A 1 91 ? -13.506 -1.290 -5.584 1.00 93.19 91 LYS A O 1
ATOM 768 N N . LEU A 1 92 ? -11.825 -1.470 -4.124 1.00 94.75 92 LEU A N 1
ATOM 769 C CA . LEU A 1 92 ? -10.782 -1.062 -5.064 1.00 94.75 92 LEU A CA 1
ATOM 770 C C . LEU A 1 92 ? -10.459 -2.138 -6.116 1.00 94.75 92 LEU A C 1
ATOM 772 O O . LEU A 1 92 ? -10.106 -1.789 -7.239 1.00 94.75 92 LEU A O 1
ATOM 776 N N . GLU A 1 93 ? -10.604 -3.426 -5.799 1.00 91.94 93 GLU A N 1
ATOM 777 C CA . GLU A 1 93 ? -10.459 -4.503 -6.791 1.00 91.94 93 GLU A CA 1
ATOM 778 C C . GLU A 1 93 ? -11.671 -4.554 -7.736 1.00 91.94 93 GLU A C 1
ATOM 780 O O . GLU A 1 93 ? -11.490 -4.644 -8.948 1.00 91.94 93 GLU A O 1
ATOM 785 N N . ASN A 1 94 ? -12.901 -4.437 -7.215 1.00 90.62 94 ASN A N 1
ATOM 786 C CA . ASN A 1 94 ? -14.108 -4.557 -8.041 1.00 90.62 94 ASN A CA 1
ATOM 787 C C . ASN A 1 94 ? -14.420 -3.296 -8.851 1.00 90.62 94 ASN A C 1
ATOM 789 O O . ASN A 1 94 ? -14.807 -3.404 -10.012 1.00 90.62 94 ASN A O 1
ATOM 793 N N . ASP A 1 95 ? -14.294 -2.117 -8.238 1.00 89.94 95 ASP A N 1
ATOM 794 C CA . ASP A 1 95 ? -14.730 -0.864 -8.862 1.00 89.94 95 ASP A CA 1
ATOM 795 C C . ASP A 1 95 ? -13.622 -0.264 -9.744 1.00 89.94 95 ASP A C 1
ATOM 797 O O . ASP A 1 95 ? -13.916 0.392 -10.740 1.00 89.94 95 ASP A O 1
ATOM 801 N N . GLU A 1 96 ? -12.349 -0.478 -9.389 1.00 90.06 96 GLU A N 1
ATOM 802 C CA . GLU A 1 96 ? -11.209 0.233 -9.992 1.00 90.06 96 GLU A CA 1
ATOM 803 C C . GLU A 1 96 ? -10.161 -0.693 -10.634 1.00 90.06 96 GLU A C 1
ATOM 805 O O . GLU A 1 96 ? -9.223 -0.202 -11.263 1.00 90.06 96 GLU A O 1
ATOM 810 N N . GLY A 1 97 ? -10.299 -2.019 -10.495 1.00 87.44 97 GLY A N 1
ATOM 811 C CA . GLY A 1 97 ? -9.403 -3.001 -11.115 1.00 87.44 97 GLY A CA 1
ATOM 812 C C . GLY A 1 97 ? -8.006 -3.082 -10.492 1.00 87.44 97 GLY A C 1
ATOM 813 O O . GLY A 1 97 ? -7.087 -3.628 -11.107 1.00 87.44 97 GLY A O 1
ATOM 814 N N . PHE A 1 98 ? -7.816 -2.545 -9.283 1.00 90.38 98 PHE A N 1
ATOM 815 C CA . PHE A 1 98 ? -6.560 -2.727 -8.563 1.00 90.38 98 PHE A CA 1
ATOM 816 C C . PHE A 1 98 ? -6.364 -4.195 -8.166 1.00 90.38 98 PHE A C 1
ATOM 818 O O . PHE A 1 98 ? -7.299 -4.985 -8.103 1.00 90.38 98 PHE A O 1
ATOM 825 N N . LYS A 1 99 ? -5.116 -4.553 -7.872 1.00 89.69 99 LYS A N 1
ATOM 826 C CA . LYS A 1 99 ? -4.721 -5.894 -7.437 1.00 89.69 99 LYS A CA 1
ATOM 827 C C . LYS A 1 99 ? -3.866 -5.753 -6.193 1.00 89.69 99 LYS A C 1
ATOM 829 O O . LYS A 1 99 ? -2.775 -5.182 -6.278 1.00 89.69 99 LYS A O 1
ATOM 834 N N . PHE A 1 100 ? -4.357 -6.241 -5.061 1.00 90.38 100 PHE A N 1
ATOM 835 C CA . PHE A 1 100 ? -3.661 -6.116 -3.782 1.00 90.38 100 PHE A CA 1
ATOM 836 C C . PHE A 1 100 ? -3.046 -7.437 -3.345 1.00 90.38 100 PHE A C 1
ATOM 838 O O . PHE A 1 100 ? -3.621 -8.502 -3.558 1.00 90.38 100 PHE A O 1
ATOM 845 N N . CYS A 1 101 ? -1.886 -7.356 -2.703 1.00 87.12 101 CYS A N 1
ATOM 846 C CA . CYS A 1 101 ? -1.328 -8.463 -1.943 1.00 87.12 101 CYS A CA 1
ATOM 847 C C . CYS A 1 101 ? -1.756 -8.324 -0.480 1.00 87.12 101 CYS A C 1
ATOM 849 O O . CYS A 1 101 ? -1.560 -7.260 0.119 1.00 87.12 101 CYS A O 1
ATOM 851 N N . ILE A 1 102 ? -2.310 -9.390 0.099 1.00 83.12 102 ILE A N 1
ATOM 852 C CA . ILE A 1 102 ? -2.783 -9.428 1.490 1.00 83.12 102 ILE A CA 1
ATOM 853 C C . ILE A 1 102 ? -2.278 -10.693 2.185 1.00 83.12 102 ILE A C 1
ATOM 855 O O . ILE A 1 102 ? -2.445 -11.807 1.689 1.00 83.12 102 ILE A O 1
ATOM 859 N N . TYR A 1 103 ? -1.659 -10.533 3.356 1.00 71.62 103 TYR A N 1
ATOM 860 C CA . TYR A 1 103 ? -0.914 -11.628 3.985 1.00 71.62 103 TYR A CA 1
ATOM 861 C C . TYR A 1 103 ? -1.770 -12.862 4.303 1.00 71.62 103 TYR A C 1
ATOM 863 O O . TYR A 1 103 ? -1.336 -13.985 4.070 1.00 71.62 103 TYR A O 1
ATOM 871 N N . HIS A 1 104 ? -3.017 -12.667 4.748 1.00 62.69 104 HIS A N 1
ATOM 872 C CA . HIS A 1 104 ? -3.949 -13.756 5.083 1.00 62.69 104 HIS A CA 1
ATOM 873 C C . HIS A 1 104 ? -4.448 -14.573 3.884 1.00 62.69 104 HIS A C 1
ATOM 875 O O . HIS A 1 104 ? -5.109 -15.591 4.082 1.00 62.69 104 HIS A O 1
ATOM 881 N N . ARG A 1 105 ? -4.191 -14.127 2.650 1.00 61.78 105 ARG A N 1
ATOM 882 C CA . ARG A 1 105 ? -4.580 -14.841 1.423 1.00 61.78 105 ARG A CA 1
ATOM 883 C C . ARG A 1 105 ? -3.380 -15.460 0.716 1.00 61.78 105 ARG A C 1
ATOM 885 O O . ARG A 1 105 ? -3.520 -16.533 0.140 1.00 61.78 105 ARG A O 1
ATOM 892 N N . ASP A 1 106 ? -2.233 -14.787 0.778 1.00 57.03 106 ASP A N 1
ATOM 893 C CA . ASP A 1 106 ? -1.143 -15.012 -0.170 1.00 57.03 106 ASP A CA 1
ATOM 894 C C . ASP A 1 106 ? 0.134 -15.600 0.477 1.00 57.03 106 ASP A C 1
ATOM 896 O O . ASP A 1 106 ? 1.065 -15.933 -0.247 1.00 57.03 106 ASP A O 1
ATOM 900 N N . PHE A 1 107 ? 0.222 -15.743 1.811 1.00 55.66 107 PHE A N 1
ATOM 901 C CA . PHE A 1 107 ? 1.444 -16.244 2.470 1.00 55.66 107 PHE A CA 1
ATOM 902 C C . PHE A 1 107 ? 1.680 -17.742 2.237 1.00 55.66 107 PHE A C 1
ATOM 904 O O . PHE A 1 107 ? 0.814 -18.576 2.502 1.00 55.66 107 PHE A O 1
ATOM 911 N N . ASP A 1 108 ? 2.902 -18.080 1.814 1.00 51.72 108 ASP A N 1
ATOM 912 C CA . ASP A 1 108 ? 3.329 -19.467 1.659 1.00 51.72 108 ASP A CA 1
ATOM 913 C C . ASP A 1 108 ? 3.507 -20.121 3.036 1.00 51.72 108 ASP A C 1
ATOM 915 O O . ASP A 1 108 ? 4.236 -19.623 3.903 1.00 51.72 108 ASP A O 1
ATOM 919 N N . VAL A 1 109 ? 2.847 -21.263 3.235 1.00 55.22 109 VAL A N 1
ATOM 920 C CA . VAL A 1 109 ? 2.974 -22.062 4.458 1.00 55.22 109 VAL A CA 1
ATOM 921 C C . VAL A 1 109 ? 4.397 -22.625 4.538 1.00 55.22 109 VAL A C 1
ATOM 923 O O . VAL A 1 109 ? 4.782 -23.446 3.709 1.00 55.22 109 VAL A O 1
ATOM 926 N N . GLY A 1 110 ? 5.169 -22.205 5.546 1.00 53.22 110 GLY A N 1
ATOM 927 C CA . GLY A 1 110 ? 6.532 -22.694 5.809 1.00 53.22 110 GLY A CA 1
ATOM 928 C C . GLY A 1 110 ? 7.645 -21.645 5.699 1.00 53.22 110 GLY A C 1
ATOM 929 O O . GLY A 1 110 ? 8.749 -21.909 6.168 1.00 53.22 110 GLY A O 1
ATOM 930 N N . GLU A 1 111 ? 7.364 -20.458 5.152 1.00 58.84 111 GLU A N 1
ATOM 931 C CA . GLU A 1 111 ? 8.286 -19.310 5.156 1.00 58.84 111 GLU A CA 1
ATOM 932 C C . GLU A 1 111 ? 8.133 -18.457 6.424 1.00 58.84 111 GLU A C 1
ATOM 934 O O . GLU A 1 111 ? 7.057 -18.387 7.028 1.00 58.84 111 GLU A O 1
ATOM 939 N N . SER A 1 112 ? 9.203 -17.769 6.835 1.00 57.44 112 SER A N 1
ATOM 940 C CA . SER A 1 112 ? 9.108 -16.815 7.944 1.00 57.44 112 SER A CA 1
ATOM 941 C C . SER A 1 112 ? 8.228 -15.621 7.556 1.00 57.44 112 SER A C 1
ATOM 943 O O . SER A 1 112 ? 8.175 -15.206 6.397 1.00 57.44 112 SER A O 1
ATOM 945 N N . ILE A 1 113 ? 7.578 -14.997 8.547 1.00 62.12 113 ILE A N 1
ATOM 946 C CA . ILE A 1 113 ? 6.816 -13.751 8.341 1.00 62.12 113 ILE A CA 1
ATOM 947 C C . ILE A 1 113 ? 7.702 -12.689 7.662 1.00 62.12 113 ILE A C 1
ATOM 949 O O . ILE A 1 113 ? 7.258 -12.006 6.744 1.00 62.12 113 ILE A O 1
ATOM 953 N N . SER A 1 114 ? 8.987 -12.632 8.038 1.00 62.53 114 SER A N 1
ATOM 954 C CA . SER A 1 114 ? 9.987 -11.740 7.440 1.00 62.53 114 SER A CA 1
ATOM 955 C C . SER A 1 114 ? 10.176 -11.967 5.943 1.00 62.53 114 SER A C 1
ATOM 957 O O . SER A 1 114 ? 10.208 -11.010 5.170 1.00 62.53 114 SER A O 1
ATOM 959 N N . GLY A 1 115 ? 10.318 -13.233 5.540 1.00 64.06 115 GLY A N 1
ATOM 960 C CA . GLY A 1 115 ? 10.581 -13.629 4.163 1.00 64.06 115 GLY A CA 1
ATOM 961 C C . GLY A 1 115 ? 9.376 -13.356 3.278 1.00 64.06 115 GLY A C 1
ATOM 962 O O . GLY A 1 115 ? 9.520 -12.790 2.195 1.00 64.06 115 GLY A O 1
ATOM 963 N N . ASN A 1 116 ? 8.177 -13.658 3.781 1.00 67.62 116 ASN A N 1
ATOM 964 C CA . ASN A 1 116 ? 6.931 -13.342 3.092 1.00 67.62 116 ASN A CA 1
ATOM 965 C C . ASN A 1 116 ? 6.755 -11.826 2.905 1.00 67.62 116 ASN A C 1
ATOM 967 O O . ASN A 1 116 ? 6.479 -11.379 1.792 1.00 67.62 116 ASN A O 1
ATOM 971 N N . VAL A 1 117 ? 6.991 -11.016 3.941 1.00 71.06 117 VAL A N 1
ATOM 972 C CA . VAL A 1 117 ? 6.902 -9.549 3.832 1.00 71.06 117 VAL A CA 1
ATOM 973 C C . VAL A 1 117 ? 7.896 -9.001 2.800 1.00 71.06 117 VAL A C 1
ATOM 975 O O . VAL A 1 117 ? 7.487 -8.269 1.899 1.00 71.06 117 VAL A O 1
ATOM 978 N N . ASP A 1 118 ? 9.176 -9.385 2.851 1.00 71.00 118 ASP A N 1
ATOM 979 C CA . ASP A 1 118 ? 10.185 -8.925 1.877 1.00 71.00 118 ASP A CA 1
ATOM 980 C C . ASP A 1 118 ? 9.834 -9.337 0.436 1.00 71.00 118 ASP A C 1
ATOM 982 O O . ASP A 1 118 ? 9.922 -8.529 -0.498 1.00 71.00 118 ASP A O 1
ATOM 986 N N . LYS A 1 119 ? 9.354 -10.572 0.256 1.00 73.94 119 LYS A N 1
ATOM 987 C CA . LYS A 1 119 ? 8.880 -11.091 -1.031 1.00 73.94 119 LYS A CA 1
ATOM 988 C C . LYS A 1 119 ? 7.734 -10.248 -1.591 1.00 73.94 119 LYS A C 1
ATOM 990 O O . LYS A 1 119 ? 7.806 -9.814 -2.743 1.00 73.94 119 LYS A O 1
ATOM 995 N N . PHE A 1 120 ? 6.684 -10.004 -0.810 1.00 77.69 120 PHE A N 1
ATOM 996 C CA . PHE A 1 120 ? 5.493 -9.300 -1.297 1.00 77.69 120 PHE A CA 1
ATOM 997 C C . PHE A 1 120 ? 5.697 -7.804 -1.462 1.00 77.69 120 PHE A C 1
ATOM 999 O O . PHE A 1 120 ? 5.116 -7.203 -2.369 1.00 77.69 120 PHE A O 1
ATOM 1006 N N . LEU A 1 121 ? 6.593 -7.211 -0.679 1.00 77.69 121 LEU A N 1
ATOM 1007 C CA . LEU A 1 121 ? 7.041 -5.849 -0.917 1.00 77.69 121 LEU A CA 1
ATOM 1008 C C . LEU A 1 121 ? 7.702 -5.728 -2.284 1.00 77.69 121 LEU A C 1
ATOM 1010 O O . LEU A 1 121 ? 7.301 -4.876 -3.073 1.00 77.69 121 LEU A O 1
ATOM 1014 N N . LYS A 1 122 ? 8.674 -6.581 -2.615 1.00 76.44 122 LYS A N 1
ATOM 1015 C CA . LYS A 1 122 ? 9.368 -6.523 -3.917 1.00 76.44 122 LYS A CA 1
ATOM 1016 C C . LYS A 1 122 ? 8.428 -6.705 -5.109 1.00 76.44 122 LYS A C 1
ATOM 1018 O O . LYS A 1 122 ? 8.680 -6.130 -6.158 1.00 76.44 122 LYS A O 1
ATOM 1023 N N . LYS A 1 123 ? 7.341 -7.455 -4.927 1.00 83.12 123 LYS A N 1
ATOM 1024 C CA . LYS A 1 123 ? 6.317 -7.725 -5.948 1.00 83.12 123 LYS A CA 1
ATOM 1025 C C . LYS A 1 123 ? 5.195 -6.688 -6.021 1.00 83.12 123 LYS A C 1
ATOM 1027 O O . LYS A 1 123 ? 4.329 -6.808 -6.884 1.00 83.12 123 LYS A O 1
ATOM 1032 N N . SER A 1 124 ? 5.197 -5.680 -5.150 1.00 85.50 124 SER A N 1
ATOM 1033 C CA . SER A 1 124 ? 4.144 -4.663 -5.092 1.00 85.50 124 SER A CA 1
ATOM 1034 C C . SER A 1 124 ? 4.658 -3.283 -5.472 1.00 85.50 124 SER A C 1
ATOM 1036 O O . SER A 1 124 ? 5.722 -2.884 -5.006 1.00 85.50 124 SER A O 1
ATOM 1038 N N . TRP A 1 125 ? 3.887 -2.536 -6.264 1.00 84.75 125 TRP A N 1
ATOM 1039 C CA . TRP A 1 125 ? 4.236 -1.179 -6.703 1.00 84.75 125 TRP A CA 1
ATOM 1040 C C . TRP A 1 125 ? 4.279 -0.189 -5.525 1.00 84.75 125 TRP A C 1
ATOM 1042 O O . TRP A 1 125 ? 5.290 0.480 -5.297 1.00 84.75 125 TRP A O 1
ATOM 1052 N N . LYS A 1 126 ? 3.219 -0.160 -4.710 1.00 87.94 126 LYS A N 1
ATOM 1053 C CA . LYS A 1 126 ? 3.114 0.639 -3.475 1.00 87.94 126 LYS A CA 1
ATOM 1054 C C . LYS A 1 126 ? 2.970 -0.234 -2.228 1.00 87.94 126 LYS A C 1
ATOM 1056 O O . LYS A 1 126 ? 2.690 -1.431 -2.300 1.00 87.94 126 LYS A O 1
ATOM 1061 N N . VAL A 1 127 ? 3.115 0.391 -1.065 1.00 87.50 127 VAL A N 1
ATOM 1062 C CA . VAL A 1 127 ? 2.713 -0.187 0.223 1.00 87.50 127 VAL A CA 1
ATOM 1063 C C . VAL A 1 127 ? 1.604 0.666 0.812 1.00 87.50 127 VAL A C 1
ATOM 1065 O O . VAL A 1 127 ? 1.775 1.872 0.990 1.00 87.50 127 VAL A O 1
ATOM 1068 N N . VAL A 1 128 ? 0.471 0.043 1.117 1.00 91.94 128 VAL A N 1
ATOM 1069 C CA . VAL A 1 128 ? -0.635 0.674 1.837 1.00 91.94 128 VAL A CA 1
ATOM 1070 C C . VAL A 1 128 ? -0.562 0.236 3.288 1.00 91.94 128 VAL A C 1
ATOM 1072 O O . VAL A 1 128 ? -0.568 -0.957 3.563 1.00 91.94 128 VAL A O 1
ATOM 1075 N N . VAL A 1 129 ? -0.534 1.186 4.216 1.00 89.75 129 VAL A N 1
ATOM 1076 C CA . VAL A 1 129 ? -0.452 0.910 5.654 1.00 89.75 129 VAL A CA 1
ATOM 1077 C C . VAL A 1 129 ? -1.725 1.403 6.321 1.00 89.75 129 VAL A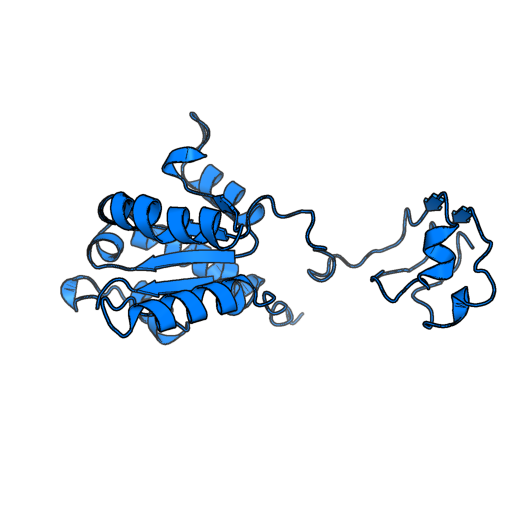 C 1
ATOM 1079 O O . VAL A 1 129 ? -2.035 2.597 6.275 1.00 89.75 129 VAL A O 1
ATOM 1082 N N . ILE A 1 130 ? -2.462 0.488 6.941 1.00 92.62 130 ILE A N 1
ATOM 1083 C CA . ILE A 1 130 ? -3.720 0.764 7.628 1.00 92.62 130 ILE A CA 1
ATOM 1084 C C . ILE A 1 130 ? -3.437 0.985 9.113 1.00 92.62 130 ILE A C 1
ATOM 1086 O O . ILE A 1 130 ? -3.146 0.056 9.860 1.00 92.62 130 ILE A O 1
ATOM 1090 N N . ILE A 1 131 ? -3.529 2.241 9.540 1.00 91.38 131 ILE A N 1
ATOM 1091 C CA . ILE A 1 131 ? -3.158 2.690 10.879 1.00 91.38 131 ILE A CA 1
ATOM 1092 C C . ILE A 1 131 ? -4.416 2.859 11.742 1.00 91.38 131 ILE A C 1
ATOM 1094 O O . ILE A 1 131 ? -5.340 3.606 11.404 1.00 91.38 131 ILE A O 1
ATOM 1098 N N . SER A 1 132 ? -4.422 2.192 12.894 1.00 93.56 132 SER A N 1
ATOM 1099 C CA . SER A 1 132 ? -5.440 2.269 13.949 1.00 93.56 132 SER A CA 1
ATOM 1100 C C . SER A 1 132 ? -4.797 2.086 15.330 1.00 93.56 132 SER A C 1
ATOM 1102 O O . SER A 1 132 ? -3.611 1.766 15.431 1.00 93.56 132 SER A O 1
ATOM 1104 N N . ASN A 1 133 ? -5.549 2.267 16.419 1.00 92.81 133 ASN A N 1
ATOM 1105 C CA . ASN A 1 133 ? -5.031 1.986 17.761 1.00 92.81 133 ASN A CA 1
ATOM 1106 C C . ASN A 1 133 ? -4.742 0.499 17.974 1.00 92.81 133 ASN A C 1
ATOM 1108 O O . ASN A 1 133 ? -3.831 0.172 18.728 1.00 92.81 133 ASN A O 1
ATOM 1112 N N . ALA A 1 134 ? -5.497 -0.391 17.325 1.00 90.19 134 ALA A N 1
ATOM 1113 C CA . ALA A 1 134 ? -5.214 -1.824 17.348 1.00 90.19 134 ALA A CA 1
ATOM 1114 C C . ALA A 1 134 ? -3.875 -2.117 16.656 1.00 90.19 134 ALA A C 1
ATOM 1116 O O . ALA A 1 134 ? -3.007 -2.758 17.246 1.00 90.19 134 ALA A O 1
ATOM 1117 N N . PHE A 1 135 ? -3.655 -1.520 15.479 1.00 87.62 135 PHE A N 1
ATOM 1118 C CA . PHE A 1 135 ? -2.385 -1.616 14.762 1.00 87.62 135 PHE A CA 1
ATOM 1119 C C . PHE A 1 135 ? -1.217 -1.136 15.629 1.00 87.62 135 PHE A C 1
ATOM 1121 O O . PHE A 1 135 ? -0.247 -1.866 15.811 1.00 87.62 135 PHE A O 1
ATOM 1128 N N . ALA A 1 136 ? -1.352 0.038 16.253 1.00 86.94 136 ALA A N 1
ATOM 1129 C CA . ALA A 1 136 ? -0.317 0.644 17.092 1.00 86.94 136 ALA A CA 1
ATOM 1130 C C . ALA A 1 136 ? 0.052 -0.174 18.350 1.00 86.94 136 ALA A C 1
ATOM 1132 O O . ALA A 1 136 ? 1.138 0.004 18.895 1.00 86.94 136 ALA A O 1
ATOM 1133 N N . LYS A 1 137 ? -0.838 -1.060 18.818 1.00 83.56 137 LYS A N 1
ATOM 1134 C CA . LYS A 1 137 ? -0.587 -1.970 19.951 1.00 83.56 137 LYS A CA 1
ATOM 1135 C C . LYS A 1 137 ? 0.009 -3.315 19.540 1.00 83.56 137 LYS A C 1
ATOM 1137 O O . LYS A 1 137 ? 0.534 -4.017 20.398 1.00 83.56 137 LYS A O 1
ATOM 1142 N N . SER A 1 138 ? -0.138 -3.703 18.277 1.00 70.06 138 SER A N 1
ATOM 1143 C CA . SER A 1 138 ? 0.245 -5.032 17.803 1.00 70.06 138 SER A CA 1
ATOM 1144 C C . SER A 1 138 ? 1.767 -5.200 17.702 1.00 70.06 138 SER A C 1
ATOM 1146 O O . SER A 1 138 ? 2.492 -4.232 17.458 1.00 70.06 138 SER A O 1
ATOM 1148 N N . GLU A 1 139 ? 2.250 -6.443 17.831 1.00 50.78 139 GLU A N 1
ATOM 1149 C CA . GLU A 1 139 ? 3.671 -6.804 17.643 1.00 50.78 139 GLU A CA 1
ATOM 1150 C C . GLU A 1 139 ? 4.200 -6.447 16.237 1.00 50.78 139 GLU A C 1
ATOM 1152 O O . GLU A 1 139 ? 5.403 -6.287 16.039 1.00 50.78 139 GLU A O 1
ATOM 1157 N N . TRP A 1 140 ? 3.298 -6.219 15.279 1.00 54.56 140 TRP A N 1
ATOM 1158 C CA . TRP A 1 140 ? 3.600 -5.764 13.923 1.00 54.56 140 TRP A CA 1
ATOM 1159 C C . TRP A 1 140 ? 4.041 -4.288 13.849 1.00 54.56 140 TRP A C 1
ATOM 1161 O O . TRP A 1 140 ? 4.841 -3.934 12.982 1.00 54.56 140 TRP A O 1
ATOM 1171 N N . CYS A 1 141 ? 3.637 -3.432 14.804 1.00 55.22 141 CYS A N 1
ATOM 1172 C CA . CYS A 1 141 ? 3.966 -1.996 14.799 1.00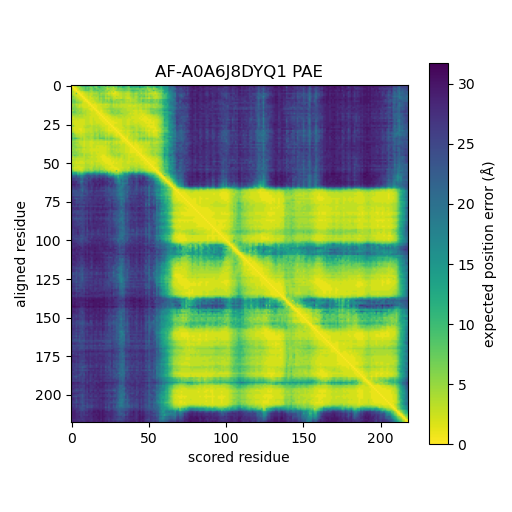 55.22 141 CYS A CA 1
ATOM 1173 C C . CYS A 1 141 ? 5.473 -1.707 14.939 1.00 55.22 141 CYS A C 1
ATOM 1175 O O . CYS A 1 141 ? 5.930 -0.641 14.528 1.00 55.22 141 CYS A O 1
ATOM 1177 N N . GLN A 1 142 ? 6.252 -2.615 15.534 1.00 51.91 142 GLN A N 1
ATOM 1178 C CA . GLN A 1 142 ? 7.700 -2.426 15.695 1.00 51.91 142 GLN A CA 1
ATOM 1179 C C . GLN A 1 142 ? 8.476 -2.849 14.443 1.00 51.91 142 GLN A C 1
ATOM 1181 O O . GLN A 1 142 ? 9.450 -2.197 14.085 1.00 51.91 142 GLN A O 1
ATOM 1186 N N . TRP A 1 143 ? 8.030 -3.896 13.747 1.00 52.34 143 TRP A N 1
ATOM 1187 C CA . TRP A 1 143 ? 8.778 -4.469 12.628 1.00 52.34 143 TRP A CA 1
ATOM 1188 C C . TRP A 1 143 ? 8.468 -3.814 11.281 1.00 52.34 143 TRP A C 1
ATOM 1190 O O . TRP A 1 143 ? 9.348 -3.645 10.434 1.00 52.34 143 TRP A O 1
ATOM 1200 N N . GLU A 1 144 ? 7.221 -3.399 11.076 1.00 60.31 144 GLU A N 1
ATOM 1201 C CA . GLU A 1 144 ? 6.810 -2.832 9.796 1.00 60.31 144 GLU A CA 1
ATOM 1202 C C . GLU A 1 144 ? 7.315 -1.404 9.609 1.00 60.31 144 GLU A C 1
ATOM 1204 O O . GLU A 1 144 ? 7.584 -1.010 8.478 1.00 60.31 144 GLU A O 1
ATOM 1209 N N . VAL A 1 145 ? 7.531 -0.637 10.686 1.00 59.84 145 VAL A N 1
ATOM 1210 C CA . VAL A 1 145 ? 8.035 0.742 10.581 1.00 59.84 145 VAL A CA 1
ATOM 1211 C C . VAL A 1 145 ? 9.428 0.777 9.959 1.00 59.84 145 VAL A C 1
ATOM 1213 O O . VAL A 1 145 ? 9.655 1.614 9.090 1.00 59.84 145 VAL A O 1
ATOM 1216 N N . ASP A 1 146 ? 10.322 -0.147 10.308 1.00 64.75 146 ASP A N 1
ATOM 1217 C CA . ASP A 1 146 ? 11.674 -0.189 9.738 1.00 64.75 146 ASP A CA 1
ATOM 1218 C C . ASP A 1 146 ? 11.646 -0.526 8.243 1.00 64.75 146 ASP A C 1
ATOM 1220 O O . ASP A 1 146 ? 12.322 0.108 7.432 1.00 64.75 146 ASP A O 1
ATOM 1224 N N . ILE A 1 147 ? 10.798 -1.477 7.849 1.00 65.00 147 ILE A N 1
ATOM 1225 C CA . ILE A 1 147 ? 10.660 -1.901 6.453 1.00 65.00 147 ILE A CA 1
ATOM 1226 C C . ILE A 1 147 ? 9.978 -0.813 5.604 1.00 65.00 147 ILE A C 1
ATOM 1228 O O . IL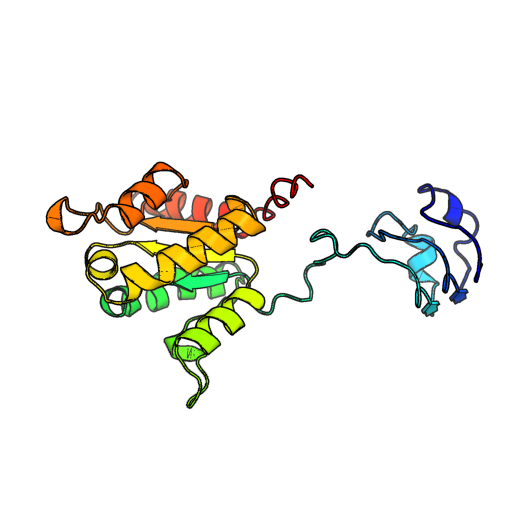E A 1 147 ? 10.397 -0.528 4.479 1.00 65.00 147 ILE A O 1
ATOM 1232 N N . ILE A 1 148 ? 8.954 -0.160 6.154 1.00 66.75 148 ILE A N 1
ATOM 1233 C CA . ILE A 1 148 ? 8.240 0.968 5.543 1.00 66.75 148 ILE A CA 1
ATOM 1234 C C . ILE A 1 148 ? 9.180 2.174 5.403 1.00 66.75 148 ILE A C 1
ATOM 1236 O O . ILE A 1 148 ? 9.233 2.799 4.340 1.00 66.75 148 ILE A O 1
ATOM 1240 N N . GLN A 1 149 ? 9.960 2.490 6.440 1.00 66.69 149 GLN A N 1
ATOM 1241 C CA . GLN A 1 149 ? 10.959 3.560 6.405 1.00 66.69 149 GLN A CA 1
ATOM 1242 C C . GLN A 1 149 ? 12.054 3.272 5.380 1.00 66.69 149 GLN A C 1
ATOM 1244 O O . GLN A 1 149 ? 12.414 4.169 4.617 1.00 66.69 149 GLN A O 1
ATOM 1249 N N . GLU A 1 150 ? 12.537 2.034 5.301 1.00 66.88 150 GLU A N 1
ATOM 1250 C CA . GLU A 1 150 ? 13.539 1.629 4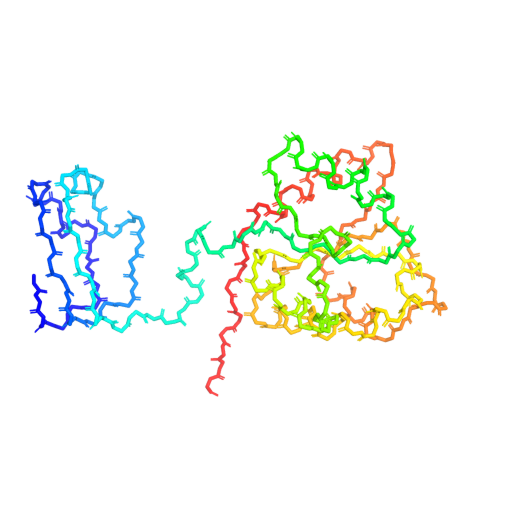.317 1.00 66.88 150 GLU A CA 1
ATOM 1251 C C . GLU A 1 150 ? 12.998 1.722 2.887 1.00 66.88 150 GLU A C 1
ATOM 1253 O O . GLU A 1 150 ? 13.669 2.251 1.996 1.00 66.88 150 GLU A O 1
ATOM 1258 N N . ARG A 1 151 ? 11.755 1.285 2.656 1.00 69.44 151 ARG A N 1
ATOM 1259 C CA . ARG A 1 151 ? 11.088 1.440 1.359 1.00 69.44 151 ARG A CA 1
ATOM 1260 C C . ARG A 1 151 ? 10.981 2.907 0.966 1.00 69.44 151 ARG A C 1
ATOM 1262 O O . ARG A 1 151 ? 11.367 3.271 -0.142 1.00 69.44 151 ARG A O 1
ATOM 1269 N N . ARG A 1 152 ? 10.536 3.760 1.885 1.00 69.19 152 ARG A N 1
ATOM 1270 C CA . ARG A 1 152 ? 10.475 5.210 1.674 1.00 69.19 152 ARG A CA 1
ATOM 1271 C C . ARG A 1 152 ? 11.844 5.815 1.391 1.00 69.19 152 ARG A C 1
ATOM 1273 O O . ARG A 1 152 ? 11.959 6.683 0.532 1.00 69.19 152 ARG A O 1
ATOM 1280 N N . ARG A 1 153 ? 12.885 5.376 2.100 1.00 68.94 153 ARG A N 1
ATOM 1281 C CA . ARG A 1 153 ? 14.261 5.835 1.876 1.00 68.94 153 ARG A CA 1
ATOM 1282 C C . ARG A 1 153 ? 14.732 5.482 0.465 1.00 68.94 153 ARG A C 1
ATOM 1284 O O . ARG A 1 153 ? 15.359 6.311 -0.184 1.00 68.94 153 ARG A O 1
ATOM 1291 N N . ARG A 1 154 ? 14.406 4.279 -0.019 1.00 66.06 154 ARG A N 1
ATOM 1292 C CA . ARG A 1 154 ? 14.820 3.773 -1.340 1.00 66.06 154 ARG A CA 1
ATOM 1293 C C . ARG A 1 154 ? 13.963 4.241 -2.513 1.00 66.06 154 ARG A C 1
ATOM 1295 O O . ARG A 1 154 ? 14.461 4.263 -3.629 1.00 66.06 154 ARG A O 1
ATOM 1302 N N . GLN A 1 155 ? 12.682 4.524 -2.301 1.00 68.44 155 GLN A N 1
ATOM 1303 C CA . GLN A 1 155 ? 11.706 4.752 -3.378 1.00 68.44 155 GLN A CA 1
ATOM 1304 C C . GLN A 1 155 ? 10.899 6.044 -3.193 1.00 68.44 155 GLN A C 1
ATOM 1306 O O . GLN A 1 155 ? 9.913 6.271 -3.880 1.00 68.44 155 GLN A O 1
ATOM 1311 N N . GLY A 1 156 ? 11.283 6.895 -2.245 1.00 71.12 156 GLY A N 1
ATOM 1312 C CA . GLY A 1 156 ? 10.592 8.153 -1.992 1.00 71.12 156 GLY A CA 1
ATOM 1313 C C . GLY A 1 156 ? 9.263 7.997 -1.247 1.00 71.12 156 GLY A C 1
ATOM 1314 O O . GLY A 1 156 ? 8.816 6.908 -0.885 1.00 71.12 156 GLY A O 1
ATOM 1315 N N . LYS A 1 157 ? 8.632 9.141 -0.961 1.00 72.69 157 LYS A N 1
ATOM 1316 C CA . LYS A 1 157 ? 7.402 9.213 -0.153 1.00 72.69 157 LYS A CA 1
ATOM 1317 C C . LYS A 1 157 ? 6.196 8.604 -0.864 1.00 72.69 157 LYS A C 1
ATOM 1319 O O . LYS A 1 157 ? 5.365 8.003 -0.198 1.00 72.69 157 LYS A O 1
ATOM 1324 N N . ASP A 1 158 ? 6.143 8.700 -2.189 1.00 80.56 158 ASP A N 1
ATOM 1325 C CA . ASP A 1 158 ? 5.016 8.205 -2.987 1.00 80.56 158 ASP A CA 1
ATOM 1326 C C . ASP A 1 158 ? 4.967 6.670 -3.079 1.00 80.56 158 ASP A C 1
ATOM 1328 O O . ASP A 1 158 ? 3.973 6.117 -3.546 1.00 80.56 158 ASP A O 1
ATOM 1332 N N . ALA A 1 159 ? 6.001 5.964 -2.601 1.00 83.31 159 ALA A N 1
ATOM 1333 C CA . ALA A 1 159 ? 5.992 4.507 -2.450 1.00 83.31 159 ALA A CA 1
ATOM 1334 C C . ALA A 1 159 ? 5.052 4.026 -1.331 1.00 83.31 159 ALA A C 1
ATOM 1336 O O . ALA A 1 159 ? 4.726 2.837 -1.269 1.00 83.31 159 ALA A O 1
ATOM 1337 N N . LEU A 1 160 ? 4.641 4.934 -0.439 1.00 87.19 160 LEU A N 1
ATOM 1338 C CA . LEU A 1 160 ? 3.818 4.644 0.726 1.00 87.19 160 LEU A CA 1
ATOM 1339 C C . LEU A 1 160 ? 2.501 5.412 0.682 1.00 87.19 160 LEU A C 1
ATOM 1341 O O . LEU A 1 160 ? 2.488 6.632 0.541 1.00 87.19 160 LEU A O 1
ATOM 1345 N N . LEU A 1 161 ? 1.408 4.701 0.939 1.00 91.88 161 LEU A N 1
ATOM 1346 C CA . LEU A 1 161 ? 0.108 5.282 1.237 1.00 91.88 161 LEU A CA 1
ATOM 1347 C C . LEU A 1 161 ? -0.273 4.945 2.681 1.00 91.88 161 LEU A C 1
ATOM 1349 O O . LEU A 1 161 ? -0.580 3.798 3.003 1.00 91.88 161 LEU A O 1
ATOM 1353 N N . LEU A 1 162 ? -0.282 5.950 3.556 1.00 92.44 162 LEU A N 1
ATOM 1354 C CA . LEU A 1 162 ? -0.761 5.787 4.927 1.00 92.44 162 LEU A CA 1
ATOM 1355 C C . LEU A 1 162 ? -2.259 6.097 5.003 1.00 92.44 162 LEU A C 1
ATOM 1357 O O . LEU A 1 162 ? -2.693 7.199 4.660 1.00 92.44 162 LEU A O 1
ATOM 1361 N N . VAL A 1 163 ? -3.045 5.144 5.497 1.00 95.75 163 VAL A N 1
ATOM 1362 C CA . VAL A 1 163 ? -4.488 5.279 5.721 1.00 95.75 163 VAL A CA 1
ATOM 1363 C C . VAL A 1 163 ? -4.763 5.197 7.215 1.00 95.75 163 VAL A C 1
ATOM 1365 O O . VAL A 1 163 ? -4.587 4.154 7.830 1.00 95.75 163 VAL A O 1
ATOM 1368 N N . MET A 1 164 ? -5.234 6.286 7.811 1.00 94.81 164 MET A N 1
ATOM 1369 C CA . MET A 1 164 ? -5.643 6.317 9.213 1.00 94.81 164 MET A CA 1
ATOM 1370 C C . MET A 1 164 ? -7.136 6.030 9.337 1.00 94.81 164 MET A C 1
ATOM 1372 O O . MET A 1 164 ? -7.961 6.818 8.866 1.00 94.81 164 MET A O 1
ATOM 1376 N N . LEU A 1 165 ? -7.488 4.940 10.015 1.00 95.38 165 LEU A N 1
ATOM 1377 C CA . LEU A 1 165 ? -8.883 4.621 10.337 1.00 95.38 165 LEU A CA 1
ATOM 1378 C C . LEU A 1 165 ? -9.428 5.486 11.473 1.00 95.38 165 LEU A C 1
ATOM 1380 O O . LEU A 1 165 ? -10.625 5.755 11.535 1.00 95.38 165 LEU A O 1
ATOM 1384 N N . GLU A 1 166 ? -8.540 5.924 12.361 1.00 93.38 166 GLU A N 1
ATOM 1385 C CA . GLU A 1 166 ? -8.862 6.686 13.561 1.00 93.38 166 GLU A CA 1
ATOM 1386 C C . GLU A 1 166 ? -7.631 7.439 14.082 1.00 93.38 166 GLU A C 1
ATOM 1388 O O . GLU A 1 166 ? -6.501 7.210 13.646 1.00 93.38 166 GLU A O 1
ATOM 1393 N N . ASN A 1 167 ? -7.847 8.352 15.030 1.00 92.62 167 ASN A N 1
ATOM 1394 C CA . ASN A 1 167 ? -6.749 9.023 15.717 1.00 92.62 167 ASN A CA 1
ATOM 1395 C C . ASN A 1 167 ? -6.091 8.073 16.721 1.00 92.62 167 ASN A C 1
ATOM 1397 O O . ASN A 1 167 ? -6.772 7.418 17.510 1.00 92.62 167 ASN A O 1
ATOM 1401 N N . ILE A 1 168 ? -4.761 8.054 16.726 1.00 92.44 168 ILE A N 1
ATOM 1402 C CA . ILE A 1 168 ? -3.981 7.243 17.660 1.00 92.44 168 ILE A CA 1
ATOM 1403 C C . ILE A 1 168 ? -3.921 7.942 19.014 1.00 92.44 168 ILE A C 1
ATOM 1405 O O . ILE A 1 168 ? -3.570 9.121 19.101 1.00 92.44 168 ILE A O 1
ATOM 1409 N N . THR A 1 169 ? -4.295 7.222 20.069 1.00 93.44 169 THR A N 1
ATOM 1410 C CA . THR A 1 169 ? -4.258 7.730 21.440 1.00 93.44 169 THR A CA 1
ATOM 1411 C C . THR A 1 169 ? -2.814 7.929 21.884 1.00 93.44 169 THR A C 1
ATOM 1413 O O . THR A 1 169 ? -1.907 7.223 21.445 1.00 93.44 169 THR A O 1
ATOM 1416 N N . SER A 1 170 ? -2.585 8.866 22.806 1.00 91.44 170 SER A N 1
ATOM 1417 C CA . SER A 1 170 ? -1.248 9.120 23.361 1.00 91.44 170 SER A CA 1
ATOM 1418 C C . SER A 1 170 ? -0.606 7.863 23.952 1.00 91.44 170 SER A C 1
ATOM 1420 O O . SER A 1 170 ? 0.593 7.669 23.801 1.00 91.44 170 SER A O 1
ATOM 1422 N N . THR A 1 171 ? -1.412 6.986 24.554 1.00 91.06 171 THR A N 1
ATOM 1423 C CA . THR A 1 171 ? -0.974 5.709 25.132 1.00 91.06 171 THR A CA 1
ATOM 1424 C C . THR A 1 171 ? -0.439 4.713 24.107 1.00 91.06 171 THR A C 1
ATOM 1426 O O . THR A 1 171 ? 0.393 3.889 24.463 1.00 91.06 171 THR A O 1
ATOM 1429 N N . ASN A 1 172 ? -0.891 4.787 22.852 1.00 89.25 172 ASN A N 1
ATOM 1430 C CA . ASN A 1 172 ? -0.454 3.885 21.782 1.00 89.25 172 ASN A CA 1
ATOM 1431 C C . ASN A 1 172 ? 0.541 4.565 20.825 1.00 89.25 172 ASN A C 1
ATOM 1433 O O . ASN A 1 172 ? 1.026 3.943 19.885 1.00 89.25 172 ASN A O 1
ATOM 1437 N N . MET A 1 173 ? 0.840 5.851 21.028 1.00 89.50 173 MET A N 1
ATOM 1438 C CA . MET A 1 173 ? 1.722 6.614 20.152 1.00 89.50 173 MET A CA 1
ATOM 1439 C C . MET A 1 173 ? 3.190 6.403 20.533 1.00 89.50 173 MET A C 1
ATOM 1441 O O . MET A 1 173 ? 3.747 7.136 21.352 1.00 89.50 173 MET A O 1
ATOM 1445 N N . THR A 1 174 ? 3.828 5.422 19.903 1.00 85.88 174 THR A N 1
ATOM 1446 C CA . THR A 1 174 ? 5.269 5.178 20.040 1.00 85.88 174 THR A CA 1
ATOM 1447 C C . THR A 1 174 ? 6.085 6.240 19.291 1.00 85.88 174 THR A C 1
ATOM 1449 O O . THR A 1 174 ? 5.604 6.857 18.336 1.00 85.88 174 THR A O 1
ATOM 1452 N N . SER A 1 175 ? 7.341 6.463 19.695 1.00 85.12 175 SER A N 1
ATOM 1453 C CA . SER A 1 175 ? 8.226 7.423 19.015 1.00 85.12 175 SER A CA 1
ATOM 1454 C C . SER A 1 175 ? 8.418 7.122 17.518 1.00 85.12 175 SER A C 1
ATOM 1456 O O . SER A 1 175 ? 8.307 8.058 16.727 1.00 85.12 175 SER A O 1
ATOM 1458 N N . PRO A 1 176 ? 8.635 5.861 17.080 1.00 80.44 176 PRO A N 1
ATOM 1459 C CA . PRO A 1 176 ? 8.752 5.546 15.653 1.00 80.44 176 PRO A CA 1
ATOM 1460 C C . PRO A 1 176 ? 7.467 5.826 14.867 1.00 80.44 176 PRO A C 1
ATOM 1462 O O . PRO A 1 176 ? 7.525 6.409 13.782 1.00 80.44 176 PRO A O 1
ATOM 1465 N N . LEU A 1 177 ? 6.302 5.476 15.426 1.00 83.88 177 LEU A N 1
ATOM 1466 C CA . LEU A 1 177 ? 5.009 5.723 14.787 1.00 83.88 177 LEU A CA 1
ATOM 1467 C C . LEU A 1 177 ? 4.731 7.223 14.651 1.00 83.88 177 LEU A C 1
ATOM 1469 O O . LEU A 1 177 ? 4.290 7.674 13.595 1.00 83.88 177 LEU A O 1
ATOM 1473 N N . ARG A 1 178 ? 5.049 8.008 15.685 1.00 87.88 178 ARG A N 1
ATOM 1474 C CA . ARG A 1 178 ? 4.955 9.472 15.638 1.00 87.88 178 ARG A CA 1
ATOM 1475 C C . ARG A 1 178 ? 5.813 10.044 14.514 1.00 87.88 178 ARG A C 1
ATOM 1477 O O . ARG A 1 178 ? 5.298 10.767 13.669 1.00 87.88 178 ARG A O 1
ATOM 1484 N N . THR A 1 179 ? 7.085 9.656 14.450 1.00 84.88 179 THR A N 1
ATOM 1485 C CA . THR A 1 179 ? 8.004 10.099 13.392 1.00 84.88 179 THR A CA 1
ATOM 1486 C C . THR A 1 179 ? 7.492 9.734 11.999 1.00 84.88 179 THR A C 1
ATOM 1488 O O . THR A 1 179 ? 7.579 10.544 11.072 1.00 84.88 179 THR A O 1
ATOM 1491 N N . LEU A 1 180 ? 6.929 8.534 11.824 1.00 82.19 180 LEU A N 1
ATOM 1492 C CA . LEU A 1 180 ? 6.339 8.108 10.555 1.00 82.19 180 LEU A CA 1
ATOM 1493 C C . LEU A 1 180 ? 5.150 8.997 10.159 1.00 82.19 180 LEU A C 1
ATOM 1495 O O . LEU A 1 180 ? 5.125 9.491 9.030 1.00 82.19 180 LEU A O 1
ATOM 1499 N N . LEU A 1 181 ? 4.212 9.223 11.084 1.00 87.31 181 LEU A N 1
ATOM 1500 C CA . LEU A 1 181 ? 3.002 10.022 10.864 1.00 87.31 181 LEU A CA 1
ATOM 1501 C C . LEU A 1 181 ? 3.301 11.504 10.610 1.00 87.31 181 LEU A C 1
ATOM 1503 O O . LEU A 1 181 ? 2.677 12.105 9.738 1.00 87.31 181 LEU A O 1
ATOM 1507 N N . ASP A 1 182 ? 4.264 12.079 11.330 1.00 88.31 182 ASP A N 1
ATOM 1508 C CA . ASP A 1 182 ? 4.645 13.490 11.188 1.00 88.31 182 ASP A CA 1
ATOM 1509 C C . ASP A 1 182 ? 5.380 13.745 9.863 1.00 88.31 182 ASP A C 1
ATOM 1511 O O . ASP A 1 182 ? 5.290 14.824 9.278 1.00 88.31 182 ASP A O 1
ATOM 1515 N N . SER A 1 183 ? 6.110 12.746 9.360 1.00 80.94 183 SER A N 1
ATOM 1516 C CA . SER A 1 183 ? 6.964 12.896 8.178 1.00 80.94 183 SER A CA 1
ATOM 1517 C C . SER A 1 183 ? 6.343 12.385 6.870 1.00 80.94 183 SER A C 1
ATOM 1519 O O . SER A 1 183 ? 6.957 12.541 5.801 1.00 80.94 183 SER A O 1
ATOM 1521 N N . THR A 1 184 ? 5.146 11.796 6.927 1.00 81.62 184 THR A N 1
ATOM 1522 C CA . THR A 1 184 ? 4.490 11.140 5.785 1.00 81.62 184 THR A CA 1
ATOM 1523 C C . THR A 1 184 ? 3.034 11.596 5.654 1.00 81.62 184 THR A C 1
ATOM 1525 O O . THR A 1 184 ? 2.276 11.512 6.626 1.00 81.62 184 THR A O 1
ATOM 1528 N N . PRO A 1 185 ? 2.609 12.065 4.464 1.00 88.38 185 PRO A N 1
ATOM 1529 C CA . PRO A 1 185 ? 1.205 12.357 4.206 1.00 88.38 185 PRO A CA 1
ATOM 1530 C C . PRO A 1 185 ? 0.336 11.126 4.468 1.00 88.38 185 PRO A C 1
ATOM 1532 O O . PRO A 1 185 ? 0.705 10.007 4.117 1.00 88.38 185 PRO A O 1
ATOM 1535 N N . HIS A 1 186 ? -0.821 11.334 5.086 1.00 91.75 186 HIS A N 1
ATOM 1536 C CA . HIS A 1 186 ? -1.736 10.256 5.434 1.00 91.75 186 HIS A CA 1
ATOM 1537 C C . HIS A 1 186 ? -3.180 10.667 5.160 1.00 91.75 186 HIS A C 1
ATOM 1539 O O . HIS A 1 186 ? -3.603 11.786 5.465 1.00 91.75 186 HIS A O 1
ATOM 1545 N N . LEU A 1 187 ? -3.951 9.742 4.597 1.00 95.44 187 LEU A N 1
ATOM 1546 C CA . LEU A 1 187 ? -5.376 9.913 4.350 1.00 95.44 187 LEU A CA 1
ATOM 1547 C C . LEU A 1 187 ? -6.158 9.427 5.562 1.00 95.44 187 LEU A C 1
ATOM 1549 O O . LEU A 1 187 ? -5.934 8.327 6.057 1.00 95.44 187 LEU A O 1
ATOM 1553 N N . ARG A 1 188 ? -7.100 10.236 6.045 1.00 94.94 188 ARG A N 1
ATOM 1554 C CA . ARG A 1 188 ? -7.960 9.860 7.174 1.00 94.94 188 ARG A CA 1
ATOM 1555 C C . ARG A 1 188 ? -9.295 9.365 6.653 1.00 94.94 188 ARG A C 1
ATOM 1557 O O . ARG A 1 188 ? -10.002 10.114 5.977 1.00 94.94 188 ARG A O 1
ATOM 1564 N N . TYR A 1 189 ? -9.651 8.136 6.999 1.00 95.00 189 TYR A N 1
ATOM 1565 C CA . TYR A 1 189 ? -10.960 7.590 6.681 1.00 95.00 189 TYR A CA 1
ATOM 1566 C C . TYR A 1 189 ? -12.039 8.335 7.471 1.00 95.00 189 TYR A C 1
ATOM 1568 O O . TYR A 1 189 ? -11.944 8.517 8.686 1.00 95.00 189 TYR A O 1
ATOM 1576 N N . LYS A 1 190 ? -13.085 8.777 6.771 1.00 88.25 190 LYS A N 1
ATOM 1577 C CA . LYS A 1 190 ? -14.271 9.399 7.363 1.00 88.25 190 LYS A CA 1
ATOM 1578 C C . LYS A 1 190 ? -15.510 8.762 6.752 1.00 88.25 190 LYS A C 1
ATOM 1580 O O . LYS A 1 190 ? -15.641 8.730 5.534 1.00 88.25 190 LYS A O 1
ATOM 1585 N N . LYS A 1 191 ? -16.427 8.284 7.595 1.00 85.31 191 LYS A N 1
ATOM 1586 C CA . LYS A 1 191 ? -17.744 7.801 7.153 1.00 85.31 191 LYS A CA 1
ATOM 1587 C C . LYS A 1 191 ? -18.648 8.974 6.756 1.00 85.31 191 LYS A C 1
ATOM 1589 O O . LYS A 1 191 ? -18.495 10.083 7.270 1.00 85.31 191 LYS A O 1
ATOM 1594 N N . GLY A 1 192 ? -19.630 8.709 5.897 1.00 86.50 192 GLY A N 1
ATOM 1595 C CA . GLY A 1 192 ? -20.647 9.689 5.504 1.00 86.50 192 GLY A CA 1
ATOM 1596 C C . GLY A 1 192 ? -20.172 10.598 4.371 1.00 86.50 192 GLY A C 1
ATOM 1597 O O . GLY A 1 192 ? -19.551 10.132 3.425 1.00 86.50 192 GLY A O 1
ATOM 1598 N N . ILE A 1 193 ? -20.449 11.903 4.457 1.00 78.81 193 ILE A N 1
ATOM 1599 C CA . ILE A 1 193 ? -20.216 12.862 3.355 1.00 78.81 193 ILE A CA 1
ATOM 1600 C C . ILE A 1 193 ? -18.744 12.878 2.889 1.00 78.81 193 ILE A C 1
ATOM 1602 O O . ILE A 1 193 ? -18.465 13.062 1.709 1.00 78.81 193 ILE A O 1
ATOM 1606 N N . GLY A 1 194 ? -17.797 12.638 3.803 1.00 83.44 194 GLY A N 1
ATOM 1607 C CA . GLY A 1 194 ? -16.364 12.603 3.493 1.00 83.44 194 GLY A CA 1
ATOM 1608 C C . GLY A 1 194 ? -15.853 11.297 2.872 1.00 83.44 194 GLY A C 1
ATOM 1609 O O . GLY A 1 194 ? -14.684 11.238 2.501 1.00 83.44 194 GLY A O 1
ATOM 1610 N N . GLU A 1 195 ? -16.685 10.259 2.762 1.00 90.94 195 GLU A N 1
ATOM 1611 C CA . GLU A 1 195 ? -16.246 8.925 2.336 1.00 90.94 195 GLU A CA 1
ATOM 1612 C C . GLU A 1 195 ? -15.844 8.900 0.856 1.00 90.94 195 GLU A C 1
ATOM 1614 O O . GLU A 1 195 ? -14.809 8.336 0.512 1.00 90.94 195 GLU A O 1
ATOM 1619 N N . ASN A 1 196 ? -16.588 9.590 -0.013 1.00 91.12 196 ASN A N 1
ATOM 1620 C CA . ASN A 1 196 ? -16.247 9.675 -1.436 1.00 91.12 196 ASN A CA 1
ATOM 1621 C C . ASN A 1 196 ? -14.907 10.386 -1.661 1.00 91.12 196 ASN A C 1
ATOM 1623 O O . ASN A 1 196 ? -14.078 9.886 -2.412 1.00 91.12 196 ASN A O 1
ATOM 1627 N N . LEU A 1 197 ? -14.665 11.499 -0.959 1.00 92.69 197 LEU A N 1
ATOM 1628 C CA . LEU A 1 197 ? -13.394 12.228 -1.044 1.00 92.69 197 LEU A CA 1
ATOM 1629 C C . LEU A 1 197 ? -12.213 11.368 -0.589 1.00 92.69 197 LEU A C 1
ATOM 1631 O O . LEU A 1 197 ? -11.146 11.420 -1.196 1.00 92.69 197 LEU A O 1
ATOM 1635 N N . PHE A 1 198 ? -12.406 10.561 0.457 1.00 95.25 198 PHE A N 1
ATOM 1636 C CA . PHE A 1 198 ? -11.396 9.608 0.899 1.00 95.25 198 PHE A CA 1
ATOM 1637 C C . PHE A 1 198 ? -11.059 8.599 -0.205 1.00 95.25 198 PHE A C 1
ATOM 1639 O O . PHE A 1 198 ? -9.885 8.420 -0.520 1.00 95.25 198 PHE A O 1
ATOM 1646 N N . TRP A 1 199 ? -12.068 7.976 -0.822 1.00 94.81 199 TRP A N 1
ATOM 1647 C CA . TRP A 1 199 ? -11.835 6.996 -1.886 1.00 94.81 199 TRP A CA 1
ATOM 1648 C C . TRP A 1 199 ? -11.186 7.621 -3.119 1.00 94.81 199 TRP A C 1
ATOM 1650 O O . TRP A 1 199 ? -10.229 7.050 -3.633 1.00 94.81 199 TRP A O 1
ATOM 1660 N N . THR A 1 200 ? -11.629 8.806 -3.546 1.00 94.12 200 THR A N 1
ATOM 1661 C CA . THR A 1 200 ? -10.988 9.551 -4.640 1.00 94.12 200 THR A CA 1
ATOM 1662 C C . THR A 1 200 ? -9.508 9.783 -4.350 1.00 94.12 200 THR A C 1
ATOM 1664 O O . THR A 1 200 ? -8.671 9.442 -5.179 1.00 94.12 200 THR A O 1
ATOM 1667 N N . ALA A 1 201 ? -9.167 10.261 -3.150 1.00 94.56 201 ALA A N 1
ATOM 1668 C CA . ALA A 1 201 ? -7.777 10.497 -2.770 1.00 94.56 201 ALA A CA 1
ATOM 1669 C C . ALA A 1 201 ? -6.942 9.204 -2.719 1.00 94.56 201 ALA A C 1
ATOM 1671 O O . ALA A 1 201 ? -5.778 9.218 -3.115 1.00 94.56 201 ALA A O 1
ATOM 1672 N N . VAL A 1 202 ? -7.519 8.083 -2.267 1.00 95.31 202 VAL A N 1
ATOM 1673 C CA . VAL A 1 202 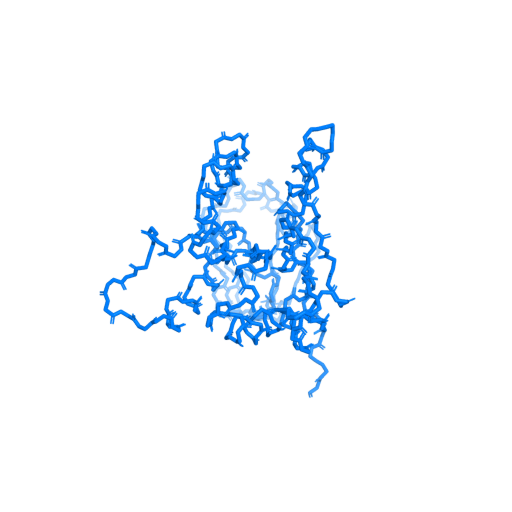? -6.854 6.766 -2.284 1.00 95.31 202 VAL A CA 1
ATOM 1674 C C . VAL A 1 202 ? -6.566 6.320 -3.717 1.00 95.31 202 VAL A C 1
ATOM 1676 O O . VAL A 1 202 ? -5.452 5.896 -4.008 1.00 95.31 202 VAL A O 1
ATOM 1679 N N . ILE A 1 203 ? -7.551 6.421 -4.610 1.00 92.94 203 ILE A N 1
ATOM 1680 C CA . ILE A 1 203 ? -7.429 6.000 -6.012 1.00 92.94 203 ILE A CA 1
ATOM 1681 C C . ILE A 1 203 ? -6.396 6.857 -6.742 1.00 92.94 203 ILE A C 1
ATOM 1683 O O . ILE A 1 203 ? -5.533 6.325 -7.440 1.00 92.94 203 ILE A O 1
ATOM 1687 N N . GLU A 1 204 ? -6.468 8.176 -6.564 1.00 89.94 204 GLU A N 1
ATOM 1688 C CA . GLU A 1 204 ? -5.480 9.102 -7.106 1.00 89.94 204 GLU A CA 1
ATOM 1689 C C . GLU A 1 204 ? -4.088 8.749 -6.603 1.00 89.94 204 GLU A C 1
ATOM 1691 O O . GLU A 1 204 ? -3.168 8.655 -7.409 1.00 89.94 204 GLU A O 1
ATOM 1696 N N . ASP A 1 205 ? -3.924 8.497 -5.302 1.00 91.06 205 ASP A N 1
ATOM 1697 C CA . ASP A 1 205 ? -2.624 8.130 -4.759 1.00 91.06 205 ASP A CA 1
ATOM 1698 C C . ASP A 1 205 ? -2.098 6.817 -5.331 1.00 91.06 205 ASP A C 1
ATOM 1700 O O . ASP A 1 205 ? -0.968 6.782 -5.804 1.00 91.06 205 ASP A O 1
ATOM 1704 N N . LEU A 1 206 ? -2.913 5.763 -5.373 1.00 89.00 206 LEU A N 1
ATOM 1705 C CA . LEU A 1 206 ? -2.515 4.471 -5.935 1.00 89.00 206 LEU A CA 1
ATOM 1706 C C . LEU A 1 206 ? -2.115 4.567 -7.415 1.00 89.00 206 LEU A C 1
ATOM 1708 O O . LEU A 1 206 ? -1.235 3.823 -7.844 1.00 89.00 206 LEU A O 1
ATOM 1712 N N . ARG A 1 207 ? -2.703 5.502 -8.173 1.00 86.12 207 ARG A N 1
ATOM 1713 C CA . ARG A 1 207 ? -2.343 5.790 -9.573 1.00 86.12 207 ARG A CA 1
ATOM 1714 C C . ARG A 1 207 ? -1.118 6.692 -9.725 1.00 86.12 207 ARG A C 1
ATOM 1716 O O . ARG A 1 207 ? -0.539 6.723 -10.810 1.00 86.12 207 ARG A O 1
ATOM 1723 N N . LYS A 1 208 ? -0.706 7.431 -8.686 1.00 81.38 208 LYS A N 1
ATOM 1724 C CA . LYS A 1 208 ? 0.503 8.266 -8.755 1.00 81.38 208 LYS A CA 1
ATOM 1725 C C . LYS A 1 208 ? 1.726 7.390 -8.994 1.00 81.38 208 LYS A C 1
ATOM 1727 O O . LYS A 1 208 ? 1.930 6.373 -8.323 1.00 81.38 208 LYS A O 1
ATOM 1732 N N . ALA A 1 209 ? 2.579 7.853 -9.902 1.00 69.44 209 ALA A N 1
ATOM 1733 C CA . ALA A 1 209 ? 3.914 7.307 -10.046 1.00 69.44 209 ALA A CA 1
ATOM 1734 C C . ALA A 1 209 ? 4.665 7.431 -8.713 1.00 69.44 209 ALA A C 1
ATOM 1736 O O . ALA A 1 209 ? 4.575 8.448 -8.024 1.00 69.44 209 ALA A O 1
ATOM 1737 N N . VAL A 1 210 ? 5.399 6.385 -8.347 1.00 66.69 210 VAL A N 1
ATOM 1738 C CA . VAL A 1 210 ? 6.305 6.432 -7.202 1.00 66.69 210 VAL A CA 1
ATOM 1739 C C . VAL A 1 210 ? 7.487 7.308 -7.618 1.00 66.69 210 VAL A C 1
ATOM 1741 O O . VAL A 1 210 ? 8.168 6.989 -8.593 1.00 66.69 210 VAL A O 1
ATOM 1744 N N . GLY A 1 211 ? 7.683 8.451 -6.951 1.00 52.03 211 GLY A N 1
ATOM 1745 C CA . GLY A 1 211 ? 8.805 9.348 -7.225 1.00 52.03 211 GLY A CA 1
ATOM 1746 C C . GLY A 1 211 ? 10.138 8.598 -7.187 1.00 52.03 211 GLY A C 1
ATOM 1747 O O . GLY A 1 211 ? 10.331 7.698 -6.372 1.00 52.03 211 GLY A O 1
ATOM 1748 N N . GLN A 1 212 ? 11.064 8.944 -8.084 1.00 42.22 212 GLN A N 1
ATOM 1749 C CA . GLN A 1 212 ? 12.398 8.344 -8.078 1.00 42.22 212 GLN A CA 1
ATOM 1750 C C . GLN A 1 212 ? 13.089 8.545 -6.712 1.00 42.22 212 GLN A C 1
ATOM 1752 O O . GLN A 1 212 ? 12.824 9.552 -6.045 1.00 42.22 212 GLN A O 1
ATOM 1757 N N . PRO A 1 213 ? 13.979 7.620 -6.289 1.00 36.47 213 PRO A N 1
ATOM 1758 C CA . PRO A 1 213 ? 14.799 7.795 -5.092 1.00 36.47 213 PRO A CA 1
ATOM 1759 C C . PRO A 1 213 ? 15.414 9.200 -5.032 1.00 36.47 213 PRO A C 1
ATOM 1761 O O . PRO A 1 213 ? 15.867 9.693 -6.069 1.00 36.47 213 PRO A O 1
ATOM 1764 N N . PRO A 1 214 ? 15.536 9.834 -3.848 1.00 33.88 214 PRO A N 1
ATOM 1765 C CA . PRO A 1 214 ? 16.583 10.830 -3.697 1.00 33.88 214 PRO A CA 1
ATOM 1766 C C . PRO A 1 214 ? 17.902 10.138 -4.054 1.00 33.88 214 PRO A C 1
ATOM 1768 O O . PRO A 1 214 ? 18.194 9.057 -3.536 1.00 33.88 214 PRO A O 1
ATOM 1771 N N . PHE A 1 215 ? 18.628 10.726 -5.007 1.00 35.03 215 PHE A N 1
ATOM 1772 C CA . PHE A 1 215 ? 19.959 10.307 -5.427 1.00 35.03 215 PHE A CA 1
ATOM 1773 C C . PHE A 1 215 ? 20.749 9.777 -4.227 1.00 35.03 215 PHE A C 1
ATOM 1775 O O . PHE A 1 215 ? 20.881 10.465 -3.215 1.00 35.03 215 PHE A O 1
ATOM 1782 N N . SER A 1 216 ? 21.287 8.563 -4.339 1.00 32.91 216 SER A N 1
ATOM 1783 C CA . SER A 1 216 ? 22.434 8.201 -3.520 1.00 32.91 216 SER A CA 1
ATOM 1784 C C . SER A 1 216 ? 23.562 9.156 -3.907 1.00 32.91 216 SER A C 1
ATOM 1786 O O . SER A 1 216 ? 24.126 9.036 -4.999 1.00 32.91 216 SER A O 1
ATOM 1788 N N . GLU A 1 217 ? 23.842 10.137 -3.054 1.00 30.97 217 GLU A N 1
ATOM 1789 C CA . GLU A 1 217 ? 25.158 10.761 -3.028 1.00 30.97 217 GLU A CA 1
ATOM 1790 C C . GLU A 1 217 ? 26.190 9.657 -2.746 1.00 30.97 217 GLU A C 1
ATOM 1792 O O . GLU A 1 217 ? 26.039 8.917 -1.777 1.00 30.97 217 GLU A O 1
ATOM 1797 N N . LEU A 1 218 ? 27.145 9.550 -3.678 1.00 31.66 218 LEU A N 1
ATOM 1798 C CA . LEU A 1 218 ? 28.531 9.063 -3.575 1.00 31.66 218 LEU A CA 1
ATOM 1799 C C . LEU A 1 218 ? 28.827 7.840 -2.687 1.00 31.66 218 LEU A C 1
ATOM 1801 O O . LEU A 1 218 ? 28.831 7.958 -1.444 1.00 31.66 218 LEU A O 1
#

Solvent-accessible surface area (backbone atoms only — not comparable to full-atom values): 12478 Å² total; per-residue (Å²): 103,59,70,48,83,47,48,72,81,60,62,63,78,49,58,89,51,29,81,44,40,71,46,49,41,26,40,24,45,35,37,74,84,56,84,69,61,53,43,67,64,26,59,76,46,42,77,46,78,39,60,54,73,32,61,52,53,95,45,90,83,70,70,59,92,80,73,46,84,18,58,22,26,54,47,68,38,78,93,47,41,64,57,43,48,73,45,53,47,48,46,40,38,72,77,69,67,50,42,74,42,44,66,95,80,68,60,65,92,87,62,53,73,67,56,49,50,56,53,46,50,72,30,19,66,28,37,35,38,50,40,34,55,66,27,47,68,37,83,58,51,71,59,50,50,59,56,52,49,48,46,32,62,61,30,19,70,55,27,49,44,39,36,29,68,51,82,68,49,78,93,46,56,45,72,69,58,47,55,50,57,78,74,40,79,63,48,63,59,42,81,69,90,51,33,62,60,40,51,52,52,50,54,52,52,73,69,44,74,53,45,72,43,69,75,82,76,130

pLDDT: mean 77.94, std 15.7, range [30.97, 95.75]

Foldseek 3Di:
DEQDADQADDLCPCVVVLQDAEAEHANYQHADDDPSRYDPSNVVNHNDYHHHHHPHDPFPNPPDVPQAPFLEEEADDPVCVCVCPVPVCVCCCVVPVGGYDYCVVDPDPPDDPVVRVVVNLSNHQAYEYEDDQNRLPDPVVVVVLVVNVVQCQQQNQLSYEYEYADDHDPVSDDPSNVVPPVVHDYQYDDPDPCNVVSVVVVSVSSPDHRHGHPDPDD

Secondary structure (DSSP, 8-state):
--SS------TTTTGGGTT--EEE--SS------TTTS-HHHHTT-SEEE-TT------GGG--TTS-SEEEEEE--GGGHHHIIIIIIHHHHHHH---EEEHHHH--TTS-HHHHHHHHHHTEEEEEEEE-HHHHHSTHHHHHHHHHHHHHHHH-GGGEEEEESSPPPGGG--HHHHHHHHHS-EEEP--GGGHHHHHHHHHHHHHSPPPP------

Nearest PDB structures (foldseek):
  7nuw-assembly1_A  TM=8.641E-01  e=2.515E-10  Homo sapiens
  2j67-assembly1_B  TM=8.229E-01  e=7.727E-10  Homo sapiens
  4om7-assembly1_B  TM=8.769E-01  e=8.205E-09  Homo sapiens
  2j67-assembly1_A  TM=8.318E-01  e=5.427E-09  Homo sapiens
  3j0a-assembly1_A  TM=6.154E-01  e=6.472E-10  Homo sapiens

Sequence (218 aa):
MRKNRIYGWGRDVFAPVASLQYLDLRHNLIRIVNETSFPTALLANLKTINLAKNPFACTCEQIWFDDYEYHAFVVYCDENRIWVHDKFVKKLENDEGFKFCIYHRDFDVGESISGNVDKFLKKSWKVVVIISNAFAKSEWCQWEVDIIQERRRRQGKDALLLVMLENITSTNMTSPLRTLLDSTPHLRYKKGIGENLFWTAVIEDLRKAVGQPPFSEL